Protein AF-W8BY89-F1 (afdb_monomer_lite)

InterPro domains:
  IPR031962 Domain of unknown function DUF4781 [PF16013] (57-119)

Foldseek 3Di:
DDQAFQQRVQLVVLVVVVVCVVVVHPFLKWKKWFDAPDDPCRRRDSDIAIKIKGKDWDQDPVGTAIWIATLQRDIGRAQVSCVPPPPDDFGKMKTADRSDFDADPVSGTHIDIDGDDDDPDPPQQAFQQRSQVSVVVVLVVVDDPPPCLKDWDWAAPDPDPVCNRVDSDTHIDIGGHDDDPPPPPPDD

Structure (mmCIF, N/CA/C/O backbone):
data_AF-W8BY89-F1
#
_entry.id   AF-W8BY89-F1
#
loop_
_atom_site.group_PDB
_atom_site.id
_atom_site.type_symbol
_atom_site.label_atom_id
_atom_site.label_alt_id
_atom_site.label_comp_id
_atom_site.label_asym_id
_atom_site.label_entity_id
_atom_site.label_seq_id
_atom_site.pdbx_PDB_ins_code
_atom_site.Cartn_x
_atom_site.Cartn_y
_atom_site.Cartn_z
_atom_site.occupancy
_atom_site.B_iso_or_equiv
_atom_site.auth_seq_id
_atom_site.auth_comp_id
_atom_site.auth_asym_id
_atom_site.auth_atom_id
_atom_site.pdbx_PDB_model_num
ATOM 1 N N . MET A 1 1 ? -20.992 -7.102 -1.261 1.00 34.34 1 MET A N 1
ATOM 2 C CA . MET A 1 1 ? -19.879 -7.303 -2.216 1.00 34.34 1 MET A CA 1
ATOM 3 C C . MET A 1 1 ? -18.925 -8.313 -1.601 1.00 34.34 1 MET A C 1
ATOM 5 O O . MET A 1 1 ? -18.651 -8.186 -0.416 1.00 34.34 1 MET A O 1
ATOM 9 N N . ALA A 1 2 ? -18.507 -9.353 -2.328 1.00 41.59 2 ALA A N 1
ATOM 10 C CA . ALA A 1 2 ? -17.573 -10.341 -1.785 1.00 41.59 2 ALA A CA 1
ATOM 11 C C . ALA A 1 2 ? -16.246 -9.645 -1.437 1.00 41.59 2 ALA A C 1
ATOM 13 O O . ALA A 1 2 ? -15.654 -9.011 -2.308 1.00 41.59 2 ALA A O 1
ATOM 14 N N . SER A 1 3 ? -15.816 -9.723 -0.173 1.00 63.25 3 SER A N 1
ATOM 15 C CA . SER A 1 3 ? -14.506 -9.201 0.232 1.00 63.25 3 SER A CA 1
ATOM 16 C C . SER A 1 3 ? -13.419 -9.986 -0.510 1.00 63.25 3 SER A C 1
ATOM 18 O O . SER A 1 3 ? -13.452 -11.226 -0.511 1.00 63.25 3 SER A O 1
ATOM 20 N N . LYS A 1 4 ? -12.536 -9.264 -1.208 1.00 77.56 4 LYS A N 1
ATOM 21 C CA . LYS A 1 4 ? -11.402 -9.824 -1.955 1.00 77.56 4 LYS A CA 1
ATOM 22 C C . LYS A 1 4 ? -10.356 -10.336 -0.971 1.00 77.56 4 LYS A C 1
ATOM 24 O O . LYS A 1 4 ? -10.297 -9.874 0.165 1.00 77.56 4 LYS A O 1
ATOM 29 N N . THR A 1 5 ? -9.579 -11.328 -1.383 1.00 86.00 5 THR A N 1
ATOM 30 C CA . THR A 1 5 ? -8.432 -11.764 -0.584 1.00 86.00 5 THR A CA 1
ATOM 31 C C . THR A 1 5 ? -7.278 -10.767 -0.721 1.00 86.00 5 THR A C 1
ATOM 33 O O . THR A 1 5 ? -7.256 -9.961 -1.657 1.00 86.00 5 THR A O 1
ATOM 36 N N . ALA A 1 6 ? -6.308 -10.821 0.193 1.00 80.25 6 ALA A N 1
ATOM 37 C CA . ALA A 1 6 ? -5.107 -9.994 0.117 1.00 80.25 6 ALA A CA 1
ATOM 38 C C . ALA A 1 6 ? -4.355 -10.203 -1.213 1.00 80.25 6 ALA A C 1
ATOM 40 O O . ALA A 1 6 ? -3.940 -9.231 -1.847 1.00 80.25 6 ALA A O 1
ATOM 41 N N . ALA A 1 7 ? -4.242 -11.454 -1.677 1.00 85.88 7 ALA A N 1
ATOM 42 C CA . ALA A 1 7 ? -3.625 -11.778 -2.962 1.00 85.88 7 ALA A CA 1
ATOM 43 C C . ALA A 1 7 ? -4.415 -11.222 -4.157 1.00 85.88 7 ALA A C 1
ATOM 45 O O . ALA A 1 7 ? -3.824 -10.590 -5.035 1.00 85.88 7 ALA A O 1
ATOM 46 N N . ASP A 1 8 ? -5.742 -11.392 -4.171 1.00 83.88 8 ASP A N 1
ATOM 47 C CA . ASP A 1 8 ? -6.591 -10.875 -5.254 1.00 83.88 8 ASP A CA 1
ATOM 48 C C . ASP A 1 8 ? -6.488 -9.351 -5.368 1.00 83.88 8 ASP A C 1
ATOM 50 O O . ASP A 1 8 ? -6.406 -8.803 -6.471 1.00 83.88 8 ASP A O 1
ATOM 54 N N . LEU A 1 9 ? -6.479 -8.655 -4.226 1.00 80.00 9 LEU A N 1
ATOM 55 C CA . LEU A 1 9 ? -6.386 -7.201 -4.192 1.00 80.00 9 LEU A CA 1
ATOM 56 C C . LEU A 1 9 ? -5.015 -6.713 -4.678 1.00 80.00 9 LEU A C 1
ATOM 58 O O . LEU A 1 9 ? -4.948 -5.769 -5.468 1.00 80.00 9 LEU A O 1
ATOM 62 N N . GLN A 1 10 ? -3.932 -7.375 -4.262 1.00 84.94 10 GLN A N 1
ATOM 63 C CA . GLN A 1 10 ? -2.588 -7.072 -4.754 1.00 84.94 10 GLN A CA 1
ATOM 64 C C . GLN A 1 10 ? -2.464 -7.299 -6.267 1.00 84.94 10 GLN A C 1
ATOM 66 O O . GLN A 1 10 ? -1.895 -6.462 -6.968 1.00 84.94 10 GLN A O 1
ATOM 71 N N . GLN A 1 11 ? -3.031 -8.390 -6.791 1.00 85.88 11 GLN A N 1
ATOM 72 C CA . GLN A 1 11 ? -3.025 -8.682 -8.226 1.00 85.88 11 GLN A CA 1
ATOM 73 C C . GLN A 1 11 ? -3.814 -7.639 -9.023 1.00 85.88 11 GLN A C 1
ATOM 75 O O . GLN A 1 11 ? -3.352 -7.161 -10.060 1.00 85.88 11 GLN A O 1
ATOM 80 N N . GLU A 1 12 ? -5.001 -7.256 -8.554 1.00 80.94 12 GLU A N 1
ATOM 81 C CA . GLU A 1 12 ? -5.800 -6.217 -9.202 1.00 80.94 12 GLU A CA 1
ATOM 82 C C . GLU A 1 12 ? -5.052 -4.882 -9.249 1.00 80.94 12 GLU A C 1
ATOM 84 O O . GLU A 1 12 ? -5.040 -4.212 -10.286 1.00 80.94 12 GLU A O 1
ATOM 89 N N . PHE A 1 13 ? -4.423 -4.494 -8.138 1.00 78.31 13 PHE A N 1
ATOM 90 C CA . PHE A 1 13 ? -3.658 -3.255 -8.063 1.00 78.31 13 PHE A CA 1
ATOM 91 C C . PHE A 1 13 ? -2.430 -3.300 -8.984 1.00 78.31 13 PHE A C 1
ATOM 93 O O . PHE A 1 13 ? -2.176 -2.338 -9.711 1.00 78.31 13 PHE A O 1
ATOM 100 N N . ALA A 1 14 ? -1.732 -4.440 -9.047 1.00 76.88 14 ALA A N 1
ATOM 101 C CA . ALA A 1 14 ? -0.636 -4.673 -9.986 1.00 76.88 14 ALA A CA 1
ATOM 102 C C . ALA A 1 14 ? -1.085 -4.483 -11.444 1.00 76.88 14 ALA A C 1
ATOM 104 O O . ALA A 1 14 ? -0.435 -3.769 -12.207 1.00 76.88 14 ALA A O 1
ATOM 105 N N . ASN A 1 15 ? -2.229 -5.062 -11.817 1.00 74.88 15 ASN A N 1
ATOM 106 C CA . ASN A 1 15 ? -2.779 -4.962 -13.169 1.00 74.88 15 ASN A CA 1
ATOM 107 C C . ASN A 1 15 ? -3.164 -3.515 -13.527 1.00 74.88 15 ASN A C 1
ATOM 109 O O . ASN A 1 15 ? -2.889 -3.059 -14.638 1.00 74.88 15 ASN A O 1
ATOM 113 N N . LYS A 1 16 ? -3.751 -2.764 -12.584 1.00 68.88 16 LYS A N 1
ATOM 114 C CA . LYS A 1 16 ? -4.047 -1.330 -12.768 1.00 68.88 16 LYS A CA 1
ATOM 115 C C . LYS A 1 16 ? -2.771 -0.510 -12.953 1.00 68.88 16 LYS A C 1
ATOM 117 O O . LYS A 1 16 ? -2.700 0.316 -13.859 1.00 68.88 16 LYS A O 1
ATOM 122 N N . ASN A 1 17 ? -1.745 -0.773 -12.149 1.00 65.56 17 ASN A N 1
ATOM 123 C CA . ASN A 1 17 ? -0.456 -0.096 -12.264 1.00 65.56 17 ASN A CA 1
ATOM 124 C C . ASN A 1 17 ? 0.280 -0.431 -13.571 1.00 65.56 17 ASN A C 1
ATOM 126 O O . ASN A 1 17 ? 0.884 0.460 -14.168 1.00 65.56 17 ASN A O 1
ATOM 130 N N . ALA A 1 18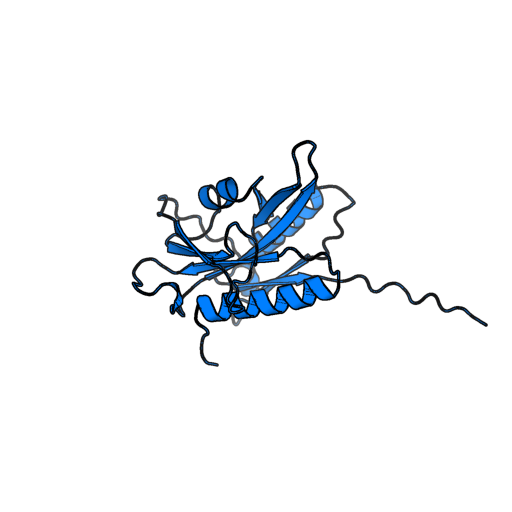 ? 0.198 -1.672 -14.057 1.00 64.06 18 ALA A N 1
ATOM 131 C CA . ALA A 1 18 ? 0.767 -2.063 -15.348 1.00 64.06 18 ALA A CA 1
ATOM 132 C C . ALA A 1 18 ? 0.140 -1.274 -16.514 1.00 64.06 18 ALA A C 1
ATOM 134 O O . ALA A 1 18 ? 0.850 -0.835 -17.419 1.00 64.06 18 ALA A O 1
ATOM 135 N N . LEU A 1 19 ? -1.171 -1.013 -16.459 1.00 58.16 19 LEU A N 1
ATOM 136 C CA . LEU A 1 19 ? -1.851 -0.135 -17.417 1.00 58.16 19 LEU A CA 1
ATOM 137 C C . LEU A 1 19 ? -1.358 1.319 -17.317 1.00 58.16 19 LEU A C 1
ATOM 139 O O . LEU A 1 19 ? -1.133 1.955 -18.343 1.00 58.16 19 LEU A O 1
ATOM 143 N N . CYS A 1 20 ? -1.122 1.841 -16.109 1.00 52.94 20 CYS A N 1
ATOM 144 C CA . CYS A 1 20 ? -0.565 3.188 -15.918 1.00 52.94 20 CYS A CA 1
ATOM 145 C C . CYS A 1 20 ? 0.863 3.328 -16.475 1.00 52.94 20 CYS A C 1
ATOM 147 O O . CYS A 1 20 ? 1.191 4.364 -17.058 1.00 52.94 20 CYS A O 1
ATOM 149 N N . ALA A 1 21 ? 1.692 2.284 -16.347 1.00 51.91 21 ALA A N 1
ATOM 150 C CA . ALA A 1 21 ? 3.042 2.250 -16.909 1.00 51.91 21 ALA A CA 1
ATOM 151 C C . ALA A 1 21 ? 3.033 2.307 -18.449 1.00 51.91 21 ALA A C 1
ATOM 153 O O . ALA A 1 21 ? 3.838 3.026 -19.041 1.00 51.91 21 ALA A O 1
ATOM 154 N N . LEU A 1 22 ? 2.079 1.626 -19.100 1.00 53.38 22 LEU A N 1
ATOM 155 C CA . LEU A 1 22 ? 1.874 1.705 -20.556 1.00 53.38 22 LEU A CA 1
ATOM 156 C C . LEU A 1 22 ? 1.460 3.109 -21.023 1.00 53.38 22 LEU A C 1
ATOM 158 O O . LEU A 1 22 ? 1.767 3.504 -22.145 1.00 53.38 22 LEU A O 1
ATOM 162 N N . LEU A 1 23 ? 0.794 3.876 -20.158 1.00 47.31 23 LEU A N 1
ATOM 163 C CA . LEU A 1 23 ? 0.327 5.235 -20.438 1.00 47.31 23 LEU A CA 1
ATOM 164 C C . LEU A 1 23 ? 1.350 6.327 -20.071 1.00 47.31 23 LEU A C 1
ATOM 166 O O . LEU A 1 23 ? 1.000 7.505 -20.095 1.00 47.31 23 LEU A O 1
ATOM 170 N N . GLN A 1 24 ? 2.594 5.956 -19.728 1.00 51.19 24 GLN A N 1
ATOM 171 C CA . GLN A 1 24 ? 3.671 6.872 -19.309 1.00 51.19 24 GLN A CA 1
ATOM 172 C C . GLN A 1 24 ? 3.266 7.837 -18.182 1.00 51.19 24 GLN A C 1
ATOM 174 O O . GLN A 1 24 ? 3.789 8.948 -18.076 1.00 51.19 24 GLN A O 1
ATOM 179 N N . GLN A 1 25 ? 2.325 7.437 -17.324 1.00 47.41 25 GLN A N 1
ATOM 180 C CA . GLN A 1 25 ? 1.941 8.272 -16.194 1.00 47.41 25 GLN A CA 1
ATOM 181 C C . GLN A 1 25 ? 2.975 8.123 -15.071 1.00 47.41 25 GLN A C 1
ATOM 183 O O . GLN A 1 25 ? 3.352 6.995 -14.742 1.00 47.41 25 GLN A O 1
ATOM 188 N N . PRO A 1 26 ? 3.443 9.227 -14.455 1.00 47.59 26 PRO A N 1
ATOM 189 C CA . PRO A 1 26 ? 4.398 9.178 -13.357 1.00 47.59 26 PRO A CA 1
ATOM 190 C C . PRO A 1 26 ? 3.671 8.765 -12.077 1.00 47.59 26 PRO A C 1
ATOM 192 O O . PRO A 1 26 ? 3.406 9.582 -11.202 1.00 47.59 26 PRO A O 1
ATOM 195 N N . LEU A 1 27 ? 3.305 7.493 -11.974 1.00 51.84 27 LEU A N 1
ATOM 196 C CA . LEU A 1 27 ? 2.793 6.920 -10.741 1.00 51.84 27 LEU A CA 1
ATOM 197 C C . LEU A 1 27 ? 3.765 5.858 -10.271 1.00 51.84 27 LEU A C 1
ATOM 199 O O . LEU A 1 27 ? 4.229 5.009 -11.029 1.00 51.84 27 LEU A O 1
ATOM 203 N N . SER A 1 28 ? 4.107 5.915 -8.996 1.00 68.88 28 SER A N 1
ATOM 204 C CA . SER A 1 28 ? 4.851 4.843 -8.364 1.00 68.88 28 SER A CA 1
ATOM 205 C C . SER A 1 28 ? 4.246 4.574 -6.996 1.00 68.88 28 SER A C 1
ATOM 207 O O . SER A 1 28 ? 4.949 4.548 -6.005 1.00 68.88 28 SER A O 1
ATOM 209 N N . THR A 1 29 ? 2.928 4.411 -6.927 1.00 74.06 29 THR A N 1
ATOM 210 C CA . THR A 1 29 ? 2.234 4.020 -5.694 1.00 74.06 29 THR A CA 1
ATOM 211 C C . THR A 1 29 ? 2.210 2.501 -5.579 1.00 74.06 29 THR A C 1
ATOM 213 O O . THR A 1 29 ? 1.939 1.809 -6.563 1.00 74.06 29 THR A O 1
ATOM 216 N N . ILE A 1 30 ? 2.456 1.988 -4.379 1.00 82.94 30 ILE A N 1
ATOM 217 C CA . ILE A 1 30 ? 2.249 0.590 -4.021 1.00 82.94 30 ILE A CA 1
ATOM 218 C C . ILE A 1 30 ? 1.182 0.450 -2.944 1.00 82.94 30 ILE A C 1
ATOM 220 O O . ILE A 1 30 ? 0.946 1.375 -2.166 1.00 82.94 30 ILE A O 1
ATOM 224 N N . LEU A 1 31 ? 0.542 -0.715 -2.915 1.00 84.00 31 LEU A N 1
ATOM 225 C CA . LEU A 1 31 ? -0.384 -1.087 -1.859 1.00 84.00 31 LEU A CA 1
ATOM 226 C C . LEU A 1 31 ? 0.328 -2.026 -0.886 1.00 84.00 31 LEU A C 1
ATOM 228 O O . LEU A 1 31 ? 0.899 -3.037 -1.299 1.00 84.00 31 LEU A O 1
ATOM 232 N N . VAL A 1 32 ? 0.282 -1.703 0.400 1.00 87.50 32 VAL A N 1
ATOM 233 C CA . VAL A 1 32 ? 0.787 -2.543 1.486 1.00 87.50 32 VAL A CA 1
ATOM 234 C C . VAL A 1 32 ? -0.400 -2.973 2.339 1.00 87.50 32 VAL A C 1
ATOM 236 O O . VAL A 1 32 ? -1.198 -2.138 2.755 1.00 87.50 32 VAL A O 1
ATOM 239 N N . LEU A 1 33 ? -0.555 -4.277 2.563 1.00 86.31 33 LEU A N 1
ATOM 240 C CA . LEU A 1 33 ? -1.662 -4.832 3.342 1.00 86.31 33 LEU A CA 1
ATOM 241 C C . LEU A 1 33 ? -1.134 -5.396 4.653 1.00 86.31 33 LEU A C 1
ATOM 243 O O . LEU A 1 33 ? -0.144 -6.118 4.628 1.00 86.31 33 LEU A O 1
ATOM 247 N N . VAL A 1 34 ? -1.796 -5.134 5.777 1.00 85.50 34 VAL A N 1
ATOM 248 C CA . VAL A 1 34 ? -1.427 -5.743 7.066 1.00 85.50 34 VAL A CA 1
ATOM 249 C C . VAL A 1 34 ? -2.529 -6.713 7.469 1.00 85.50 34 VAL A C 1
ATOM 251 O O . VAL A 1 34 ? -3.668 -6.320 7.717 1.00 85.50 34 VAL A O 1
ATOM 254 N N . VAL A 1 35 ? -2.200 -8.002 7.519 1.00 83.62 35 VAL A N 1
ATOM 255 C CA . VAL A 1 35 ? -3.091 -9.069 7.984 1.00 83.62 35 VAL A CA 1
ATOM 256 C C . VAL A 1 35 ? -2.804 -9.325 9.460 1.00 83.62 35 VAL A C 1
ATOM 258 O O . VAL A 1 35 ? -1.671 -9.631 9.833 1.00 83.62 35 VAL A O 1
ATOM 261 N N . ARG A 1 36 ? -3.821 -9.236 10.322 1.00 77.12 36 ARG A N 1
ATOM 262 C CA . ARG A 1 36 ? -3.643 -9.451 11.766 1.00 77.12 36 ARG A CA 1
ATOM 263 C C . ARG A 1 36 ? -3.109 -10.864 12.050 1.00 77.12 36 ARG A C 1
ATOM 265 O O . ARG A 1 36 ? -3.579 -11.842 11.461 1.00 77.12 36 ARG A O 1
ATOM 272 N N . SER A 1 37 ? -2.129 -10.957 12.953 1.00 62.59 37 SER A N 1
ATOM 273 C CA . SER A 1 37 ? -1.480 -12.222 13.332 1.00 62.59 37 SER A CA 1
ATOM 274 C C . SER A 1 37 ? -2.495 -13.228 13.901 1.00 62.59 37 SER A C 1
ATOM 276 O O . SER A 1 37 ? -3.378 -12.849 14.672 1.00 62.59 37 SER A O 1
ATOM 278 N N . GLY A 1 38 ? -2.386 -14.498 13.488 1.00 62.06 38 GLY A N 1
ATOM 279 C CA . GLY A 1 38 ? -3.303 -15.590 13.856 1.00 62.06 38 GLY A CA 1
ATOM 280 C C . GLY A 1 38 ? -3.960 -16.322 12.675 1.00 62.06 38 GLY A C 1
ATOM 281 O O . GLY A 1 38 ? -4.573 -17.366 12.879 1.00 62.06 38 GLY A O 1
ATOM 282 N N . ASN A 1 39 ? -3.808 -15.820 11.445 1.00 58.53 39 ASN A N 1
ATOM 283 C CA . ASN A 1 39 ? -4.262 -16.496 10.226 1.00 58.53 39 ASN A CA 1
ATOM 284 C C . ASN A 1 39 ? -3.127 -17.335 9.619 1.00 58.53 39 ASN A C 1
ATOM 286 O O . ASN A 1 39 ? -2.077 -16.793 9.285 1.00 58.53 39 ASN A O 1
ATOM 290 N N . SER A 1 40 ? -3.338 -18.643 9.441 1.00 67.44 40 SER A N 1
ATOM 291 C CA . SER A 1 40 ? -2.382 -19.530 8.756 1.00 67.44 40 SER A CA 1
ATOM 292 C C . SER A 1 40 ? -2.325 -19.298 7.242 1.00 67.44 40 SER A C 1
ATOM 294 O O . SER A 1 40 ? -1.345 -19.672 6.605 1.00 67.44 40 SER A O 1
ATOM 296 N N . ASP A 1 41 ? -3.357 -18.668 6.676 1.00 84.12 41 ASP A N 1
ATOM 297 C CA . ASP A 1 41 ? -3.475 -18.373 5.250 1.00 84.12 41 ASP A CA 1
ATOM 298 C C . ASP A 1 41 ? -3.599 -16.861 5.012 1.00 84.12 41 ASP A C 1
ATOM 300 O O . ASP A 1 41 ? -4.678 -16.297 4.818 1.00 84.12 41 ASP A O 1
ATOM 304 N N . VAL A 1 42 ? -2.451 -16.192 5.105 1.00 85.25 42 VAL A N 1
ATOM 305 C CA . VAL A 1 42 ? -2.318 -14.732 5.010 1.00 85.25 42 VAL A CA 1
ATOM 306 C C . VAL A 1 42 ? -2.796 -14.214 3.651 1.00 85.25 42 VAL A C 1
ATOM 308 O O . VAL A 1 42 ? -3.503 -13.210 3.585 1.00 85.25 42 VAL A O 1
ATOM 311 N N . LEU A 1 43 ? -2.453 -14.911 2.566 1.00 87.25 43 LEU A N 1
ATOM 312 C CA . LEU A 1 43 ? -2.767 -14.486 1.201 1.00 87.25 43 LEU A CA 1
ATOM 313 C C . LEU A 1 43 ? -4.259 -14.604 0.875 1.00 87.25 43 LEU A C 1
ATOM 315 O O . LEU A 1 43 ? -4.793 -13.724 0.199 1.00 87.25 43 LEU A O 1
ATOM 319 N N . ASN A 1 44 ? -4.940 -15.631 1.396 1.00 87.62 44 ASN A N 1
ATOM 320 C CA . ASN A 1 44 ? -6.391 -15.779 1.246 1.00 87.62 44 ASN A CA 1
ATOM 321 C C . ASN A 1 44 ? -7.198 -15.018 2.314 1.00 87.62 44 ASN A C 1
ATOM 323 O O . ASN A 1 44 ? -8.434 -15.054 2.300 1.00 87.62 44 ASN A O 1
ATOM 327 N N . SER A 1 45 ? -6.531 -14.304 3.228 1.00 82.31 45 SER A N 1
ATOM 328 C CA . SER A 1 45 ? -7.213 -13.502 4.241 1.00 82.31 45 SER A CA 1
ATOM 329 C C . SER A 1 45 ? -8.041 -12.393 3.599 1.00 82.31 45 SER A C 1
ATOM 331 O O . SER A 1 45 ? -7.608 -11.711 2.671 1.00 82.31 45 SER A O 1
ATOM 333 N N . LYS A 1 46 ? -9.239 -12.191 4.148 1.00 78.94 46 LYS A N 1
ATOM 334 C CA . LYS A 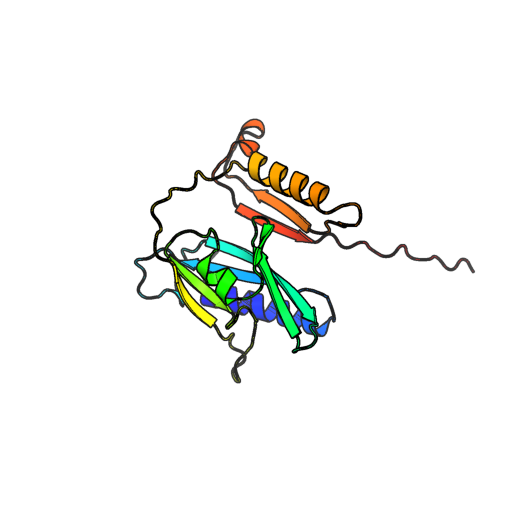1 46 ? -10.157 -11.087 3.822 1.00 78.94 46 LYS A CA 1
ATOM 335 C C . LYS A 1 46 ? -10.196 -10.022 4.918 1.00 78.94 46 LYS A C 1
ATOM 337 O O . LYS A 1 46 ? -11.001 -9.096 4.845 1.00 78.94 46 LYS A O 1
ATOM 342 N N . ASN A 1 47 ? -9.393 -10.210 5.964 1.00 76.69 47 ASN A N 1
ATOM 343 C CA . ASN A 1 47 ? -9.284 -9.321 7.109 1.00 76.69 47 ASN A CA 1
ATOM 344 C C . ASN A 1 47 ? -7.875 -8.722 7.109 1.00 76.69 47 ASN A C 1
ATOM 346 O O . ASN A 1 47 ? -6.909 -9.372 7.517 1.00 76.69 47 ASN A O 1
ATOM 350 N N . TYR A 1 48 ? -7.773 -7.516 6.564 1.00 76.75 48 TYR A N 1
ATOM 351 C CA . TYR A 1 48 ? -6.533 -6.76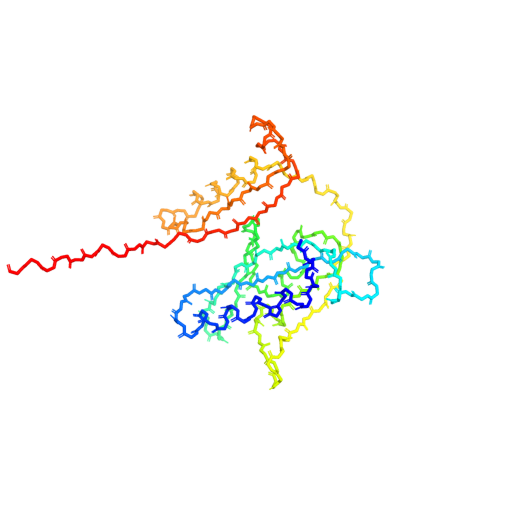3 6.445 1.00 76.75 48 TYR A CA 1
ATOM 352 C C . TYR A 1 48 ? -6.818 -5.262 6.461 1.00 76.75 48 TYR A C 1
ATOM 354 O O . TYR A 1 48 ? -7.890 -4.825 6.032 1.00 76.75 48 TYR A O 1
ATOM 362 N N . THR A 1 49 ? -5.850 -4.474 6.918 1.00 76.81 49 THR A N 1
ATOM 363 C CA . THR A 1 49 ? -5.812 -3.026 6.674 1.00 76.81 49 THR A CA 1
ATOM 364 C C . THR A 1 49 ? -5.063 -2.748 5.373 1.00 76.81 49 THR A C 1
ATOM 366 O O . THR A 1 49 ? -4.253 -3.561 4.920 1.00 76.81 49 THR A O 1
ATOM 369 N N . CYS A 1 50 ? -5.375 -1.623 4.733 1.00 77.44 50 CYS A N 1
ATOM 370 C CA . CYS A 1 50 ? -4.763 -1.204 3.475 1.00 77.44 50 CYS A CA 1
ATOM 371 C C . CYS A 1 50 ? -4.002 0.096 3.695 1.00 77.44 50 CYS A C 1
ATOM 373 O O . CYS A 1 50 ? -4.594 1.055 4.176 1.00 77.44 50 CYS A O 1
ATOM 375 N N . HIS A 1 51 ? -2.748 0.135 3.261 1.00 80.50 51 HIS A N 1
ATOM 376 C CA . HIS A 1 51 ? -1.882 1.298 3.371 1.00 80.50 51 HIS A CA 1
ATOM 377 C C . HIS A 1 51 ? -1.325 1.643 1.993 1.00 80.50 51 HIS A C 1
ATOM 379 O O . HIS A 1 51 ? -0.722 0.803 1.316 1.00 80.50 51 HIS A O 1
ATOM 385 N N . HIS A 1 52 ? -1.542 2.878 1.552 1.00 79.25 52 HIS A N 1
ATOM 386 C CA . HIS A 1 52 ? -0.984 3.353 0.289 1.00 79.25 52 HIS A CA 1
ATOM 387 C C . HIS A 1 52 ? 0.396 3.944 0.536 1.00 79.25 52 HIS A C 1
ATOM 389 O O . HIS A 1 52 ? 0.562 4.818 1.380 1.00 79.25 52 HIS A O 1
ATOM 395 N N . VAL A 1 53 ? 1.382 3.488 -0.231 1.00 81.12 53 VAL A N 1
ATOM 396 C CA . VAL A 1 53 ? 2.760 3.960 -0.115 1.00 81.12 53 VAL A CA 1
ATOM 397 C C . VAL A 1 53 ? 3.175 4.548 -1.445 1.00 81.12 53 VAL A C 1
ATOM 399 O O . VAL A 1 53 ? 3.145 3.888 -2.483 1.00 81.12 53 VAL A O 1
ATOM 402 N N . ILE A 1 54 ? 3.562 5.812 -1.432 1.00 81.38 54 ILE A N 1
ATOM 403 C CA . ILE A 1 54 ? 4.108 6.476 -2.605 1.00 81.38 54 ILE A CA 1
ATOM 404 C C . ILE A 1 54 ? 5.573 6.100 -2.690 1.00 81.38 54 ILE A C 1
ATOM 406 O O . ILE A 1 54 ? 6.304 6.140 -1.711 1.00 81.38 54 ILE A O 1
ATOM 410 N N . THR A 1 55 ? 6.028 5.751 -3.875 1.00 76.44 55 THR A N 1
ATOM 411 C CA . THR A 1 55 ? 7.432 5.481 -4.132 1.00 76.44 55 THR A CA 1
ATOM 412 C C . THR A 1 55 ? 7.969 6.525 -5.097 1.00 76.44 55 THR A C 1
ATOM 414 O O . THR A 1 55 ? 7.243 7.072 -5.926 1.00 76.44 55 THR A O 1
ATOM 417 N N . LYS A 1 56 ? 9.248 6.857 -4.979 1.00 74.94 56 LYS A N 1
ATOM 418 C CA . LYS A 1 56 ? 9.897 7.825 -5.862 1.00 74.94 56 LYS A CA 1
ATOM 419 C C . LYS A 1 56 ? 11.264 7.308 -6.245 1.00 74.94 56 LYS A C 1
ATOM 421 O O . LYS A 1 56 ? 12.107 7.086 -5.379 1.00 74.94 56 LYS A O 1
ATOM 426 N N . VAL A 1 57 ? 11.484 7.137 -7.546 1.00 73.88 57 VAL A N 1
ATOM 427 C CA . VAL A 1 57 ? 12.812 6.808 -8.068 1.00 73.88 57 VAL A CA 1
ATOM 428 C C . VAL A 1 57 ? 13.713 8.026 -7.883 1.00 73.88 57 VAL A C 1
ATOM 430 O O . VAL A 1 57 ? 13.404 9.115 -8.368 1.00 73.88 57 VAL A O 1
ATOM 433 N N . LYS A 1 58 ? 14.818 7.839 -7.169 1.00 69.19 58 LYS A N 1
ATOM 434 C CA . LYS A 1 58 ? 15.923 8.786 -7.056 1.00 69.19 58 LYS A CA 1
ATOM 435 C C . LYS A 1 58 ? 17.060 8.267 -7.928 1.00 69.19 58 LYS A C 1
ATOM 437 O O . LYS A 1 58 ? 17.501 7.137 -7.760 1.00 69.19 58 LYS A O 1
ATOM 442 N N . GLN A 1 59 ? 17.513 9.074 -8.880 1.00 67.69 59 GLN A N 1
ATOM 443 C CA . GLN A 1 59 ? 18.737 8.766 -9.614 1.00 67.69 59 GLN A CA 1
ATOM 444 C C . GLN A 1 59 ? 19.927 9.279 -8.810 1.00 67.69 59 GLN A C 1
ATOM 446 O O . GLN A 1 59 ? 20.031 10.483 -8.584 1.00 67.69 59 GLN A O 1
ATOM 451 N N . ASN A 1 60 ? 20.798 8.369 -8.386 1.00 65.12 60 ASN A N 1
ATOM 452 C CA . ASN A 1 60 ? 22.041 8.685 -7.695 1.00 65.12 60 ASN A CA 1
ATOM 453 C C . ASN A 1 60 ? 23.237 8.284 -8.570 1.00 65.12 60 ASN A C 1
ATOM 455 O O . ASN A 1 60 ? 23.095 7.534 -9.537 1.00 65.12 60 ASN A O 1
ATOM 459 N N . SER A 1 61 ? 24.426 8.754 -8.192 1.00 64.75 61 SER A N 1
ATOM 460 C CA . SER A 1 61 ? 25.707 8.426 -8.834 1.00 64.75 61 SER A CA 1
ATOM 461 C C . SER A 1 61 ? 25.954 6.915 -8.947 1.00 64.75 61 SER A C 1
ATOM 463 O O . SER A 1 61 ? 26.531 6.463 -9.930 1.00 64.75 61 SER A O 1
ATOM 465 N N . ASP A 1 62 ? 25.472 6.149 -7.962 1.00 64.00 62 ASP A N 1
ATOM 466 C CA . ASP A 1 62 ? 25.676 4.699 -7.827 1.00 64.00 62 ASP A CA 1
ATOM 467 C C . ASP A 1 62 ? 24.516 3.859 -8.401 1.00 64.00 62 ASP A C 1
ATOM 469 O O . ASP A 1 62 ? 24.493 2.637 -8.263 1.00 64.00 62 ASP A O 1
ATOM 473 N N . GLY A 1 63 ? 23.531 4.504 -9.039 1.00 65.94 63 GLY A N 1
ATOM 474 C CA . GLY A 1 63 ? 22.354 3.859 -9.622 1.00 65.94 63 GLY A CA 1
ATOM 475 C C . GLY A 1 63 ? 21.025 4.472 -9.175 1.00 65.94 63 GLY A C 1
ATOM 476 O O . GLY A 1 63 ? 20.965 5.452 -8.432 1.00 65.94 63 GLY A O 1
ATOM 477 N N . ALA A 1 64 ? 19.922 3.898 -9.657 1.00 67.88 64 ALA A N 1
ATOM 478 C CA . ALA A 1 64 ? 18.581 4.328 -9.279 1.00 67.88 64 ALA A CA 1
ATOM 479 C C . ALA A 1 64 ? 18.163 3.678 -7.950 1.00 67.88 64 ALA A C 1
ATOM 481 O O . ALA A 1 64 ? 18.002 2.460 -7.881 1.00 67.88 64 ALA A O 1
ATOM 482 N N . THR A 1 65 ? 17.948 4.483 -6.910 1.00 73.19 65 THR A N 1
ATOM 483 C CA . THR A 1 65 ? 17.319 4.042 -5.658 1.00 73.19 65 THR A CA 1
ATOM 484 C C . THR A 1 65 ? 15.848 4.446 -5.628 1.00 73.19 65 THR A C 1
ATOM 486 O O . THR A 1 65 ? 15.369 5.203 -6.477 1.00 73.19 65 THR A O 1
ATOM 489 N N . ARG A 1 66 ? 15.085 3.916 -4.672 1.00 82.25 66 ARG A N 1
ATOM 490 C CA . ARG A 1 66 ? 13.661 4.223 -4.522 1.00 82.25 66 ARG A CA 1
ATOM 491 C C . ARG A 1 66 ? 13.380 4.588 -3.074 1.00 82.25 66 ARG A C 1
ATOM 493 O O . ARG A 1 66 ? 13.626 3.781 -2.192 1.00 82.25 66 ARG A O 1
ATOM 500 N N . ALA A 1 67 ? 12.869 5.795 -2.864 1.00 83.06 67 ALA A N 1
ATOM 501 C CA . ALA A 1 67 ? 12.360 6.224 -1.569 1.00 83.06 67 ALA A CA 1
ATOM 502 C C . ALA A 1 67 ? 10.876 5.869 -1.452 1.00 83.06 67 ALA A C 1
ATOM 504 O O . ALA A 1 67 ? 10.175 5.829 -2.469 1.00 83.06 67 ALA A O 1
ATOM 505 N N . PHE A 1 68 ? 10.412 5.656 -0.227 1.00 84.62 68 PHE A N 1
ATOM 506 C CA . PHE A 1 68 ? 9.037 5.281 0.091 1.00 84.62 68 PHE A CA 1
ATOM 507 C C . PHE A 1 68 ? 8.442 6.323 1.031 1.00 84.62 68 PHE A C 1
ATOM 509 O O . PHE A 1 68 ? 9.121 6.793 1.935 1.00 84.62 68 PHE A O 1
ATOM 516 N N . THR A 1 69 ? 7.194 6.704 0.813 1.00 78.19 69 THR A N 1
ATOM 517 C CA . THR A 1 69 ? 6.449 7.631 1.661 1.00 78.19 69 THR A CA 1
ATOM 518 C C . THR A 1 69 ? 5.151 6.951 2.042 1.00 78.19 69 THR A C 1
ATOM 520 O O . THR A 1 69 ? 4.365 6.610 1.155 1.00 78.19 69 THR A O 1
ATOM 523 N N . ASP A 1 70 ? 4.963 6.690 3.332 1.00 79.19 70 ASP A N 1
ATOM 524 C CA . ASP A 1 70 ? 3.730 6.075 3.819 1.00 79.19 70 ASP A CA 1
ATOM 525 C C . ASP A 1 70 ? 2.554 7.065 3.809 1.00 79.19 70 ASP A C 1
ATOM 527 O O . ASP A 1 70 ? 2.688 8.248 3.484 1.00 79.19 70 ASP A O 1
ATOM 531 N N . GLU A 1 71 ? 1.371 6.570 4.157 1.00 69.25 71 GLU A N 1
ATOM 532 C CA . GLU A 1 71 ? 0.151 7.378 4.221 1.00 69.25 71 GLU A CA 1
ATOM 533 C C . GLU A 1 71 ? 0.163 8.443 5.326 1.00 69.25 71 GLU A C 1
ATOM 535 O O . GLU A 1 71 ? -0.666 9.348 5.304 1.00 69.25 71 GLU A O 1
ATOM 540 N N . PHE A 1 72 ? 1.109 8.362 6.264 1.00 67.44 72 PHE A N 1
ATOM 541 C CA . PHE A 1 72 ? 1.310 9.333 7.336 1.00 67.44 72 PHE A CA 1
ATOM 542 C C . PHE A 1 72 ? 2.379 10.382 6.988 1.00 67.44 72 PHE A C 1
ATOM 544 O O . PHE A 1 72 ? 2.741 11.170 7.860 1.00 67.44 72 PHE A O 1
ATOM 551 N N . GLY A 1 73 ? 2.917 10.366 5.762 1.00 61.84 73 GLY A N 1
ATOM 552 C CA . GLY A 1 73 ? 3.958 11.292 5.308 1.00 61.84 73 GLY A CA 1
ATOM 553 C C . GLY A 1 73 ? 5.384 10.906 5.720 1.00 61.84 73 GLY A C 1
ATOM 554 O O . GLY A 1 73 ? 6.341 11.577 5.337 1.00 61.84 73 GLY A O 1
ATOM 555 N N . ASN A 1 74 ? 5.590 9.799 6.445 1.00 72.94 74 ASN A N 1
ATOM 556 C CA . ASN A 1 74 ? 6.946 9.393 6.822 1.00 72.94 74 ASN A CA 1
ATOM 557 C C . ASN A 1 74 ? 7.712 8.950 5.569 1.00 72.94 74 ASN A C 1
ATOM 559 O O . ASN A 1 74 ? 7.228 8.123 4.793 1.00 72.94 74 ASN A O 1
ATOM 563 N N . VAL A 1 75 ? 8.918 9.492 5.379 1.00 78.31 75 VAL A N 1
ATOM 564 C CA . VAL A 1 75 ? 9.775 9.194 4.227 1.00 78.31 75 VAL A CA 1
ATOM 565 C C . VAL A 1 75 ? 10.899 8.249 4.631 1.00 78.31 75 VAL A C 1
ATOM 567 O O . VAL A 1 75 ? 11.697 8.554 5.513 1.00 78.31 75 VAL A O 1
ATOM 570 N N . PHE A 1 76 ? 11.015 7.150 3.901 1.00 84.25 76 PHE A N 1
ATOM 571 C CA . PHE A 1 76 ? 12.016 6.110 4.077 1.00 84.25 76 PHE A CA 1
ATOM 572 C C . PHE A 1 76 ? 12.969 6.119 2.884 1.00 84.25 76 PHE A C 1
ATOM 574 O O . PHE A 1 76 ? 12.555 6.266 1.725 1.00 84.25 76 PHE A O 1
ATOM 581 N N . ALA A 1 77 ? 14.266 6.013 3.171 1.00 82.69 77 ALA A N 1
ATOM 582 C CA . ALA A 1 77 ? 15.314 6.116 2.159 1.00 82.69 77 ALA A CA 1
ATOM 583 C C . ALA A 1 77 ? 15.274 4.955 1.154 1.00 82.69 77 ALA A C 1
ATOM 585 O O . ALA A 1 77 ? 15.555 5.163 -0.029 1.00 82.69 77 ALA A O 1
ATOM 586 N N . ASP A 1 78 ? 14.884 3.777 1.635 1.00 87.12 78 ASP A N 1
ATOM 587 C CA . ASP A 1 78 ? 14.828 2.517 0.909 1.00 87.12 78 ASP A CA 1
ATOM 588 C C . ASP A 1 78 ? 13.765 1.578 1.509 1.00 87.12 78 ASP A C 1
ATOM 590 O O . ASP A 1 78 ? 13.051 1.924 2.456 1.00 87.12 78 ASP A O 1
ATOM 594 N N . TRP A 1 79 ? 13.633 0.397 0.902 1.00 89.38 79 TRP A N 1
ATOM 595 C CA . TRP A 1 79 ? 12.622 -0.591 1.263 1.00 89.38 79 TRP A CA 1
ATOM 596 C C . TRP A 1 79 ? 12.887 -1.268 2.612 1.00 89.38 79 TRP A C 1
ATOM 598 O O . TRP A 1 79 ? 11.938 -1.590 3.321 1.00 89.38 79 TRP A O 1
ATOM 608 N N . GLU A 1 80 ? 14.150 -1.467 2.990 1.00 89.75 80 GLU A N 1
ATOM 609 C CA . GLU A 1 80 ? 14.490 -2.092 4.273 1.00 89.75 80 GLU A CA 1
ATOM 610 C C . GLU A 1 80 ? 14.148 -1.143 5.422 1.00 89.75 80 GLU A C 1
ATOM 612 O O . GLU A 1 80 ? 13.403 -1.522 6.324 1.00 89.75 80 GLU A O 1
ATOM 617 N N . SER A 1 81 ? 14.549 0.126 5.299 1.00 88.38 81 SER A N 1
ATOM 618 C CA . SER A 1 81 ? 14.185 1.187 6.245 1.00 88.38 81 SER A CA 1
ATOM 619 C C . SER A 1 81 ? 12.661 1.318 6.378 1.00 88.38 81 SER A C 1
ATOM 621 O O . SER A 1 81 ? 12.132 1.489 7.472 1.00 88.38 81 SER A O 1
ATOM 623 N N . PHE A 1 82 ? 11.922 1.191 5.268 1.00 89.19 82 PHE A N 1
ATOM 624 C CA . PHE A 1 82 ? 10.458 1.171 5.300 1.00 89.19 82 PHE A CA 1
ATOM 625 C C . PHE A 1 82 ? 9.910 -0.010 6.111 1.00 89.19 82 PHE A C 1
ATOM 627 O O . PHE A 1 82 ? 9.003 0.176 6.920 1.00 89.19 82 PHE A O 1
ATOM 634 N N . LYS A 1 83 ? 10.423 -1.229 5.910 1.00 88.38 83 LYS A N 1
ATOM 635 C CA . LYS A 1 83 ? 9.939 -2.431 6.612 1.00 88.38 83 LYS A CA 1
ATOM 636 C C . LYS A 1 83 ? 10.169 -2.366 8.121 1.00 88.38 83 LYS A C 1
ATOM 638 O O . LYS A 1 83 ? 9.296 -2.818 8.868 1.00 88.38 83 LYS A O 1
ATOM 643 N N . GLU A 1 84 ? 11.297 -1.807 8.545 1.00 84.88 84 GLU A N 1
ATOM 644 C CA . GLU A 1 84 ? 11.671 -1.684 9.957 1.00 84.88 84 GLU A CA 1
ATOM 645 C C . GLU A 1 84 ? 10.882 -0.565 10.652 1.00 84.88 84 GLU A C 1
ATOM 647 O O . GLU A 1 84 ? 10.173 -0.824 11.628 1.00 84.88 84 GLU A O 1
ATOM 652 N N . ASP A 1 85 ? 10.900 0.644 10.088 1.00 83.75 85 ASP A N 1
ATOM 653 C CA . ASP A 1 85 ? 10.481 1.859 10.799 1.00 83.75 85 ASP A CA 1
ATOM 654 C C . ASP A 1 85 ? 9.038 2.311 10.508 1.00 83.75 85 ASP A C 1
ATOM 656 O O . ASP A 1 85 ? 8.574 3.313 11.064 1.00 83.75 85 ASP A O 1
ATOM 660 N N . ASN A 1 86 ? 8.292 1.612 9.637 1.00 82.88 86 ASN A N 1
ATOM 661 C CA . ASN A 1 86 ? 6.886 1.963 9.392 1.00 82.88 86 ASN A CA 1
ATOM 662 C C . ASN A 1 86 ? 6.059 1.907 10.686 1.00 82.88 86 ASN A C 1
ATOM 664 O O . ASN A 1 86 ? 6.340 1.143 11.610 1.00 82.88 86 ASN A O 1
ATOM 668 N N . LYS A 1 87 ? 4.973 2.677 10.727 1.00 81.06 87 LYS A N 1
ATOM 669 C CA . LYS A 1 87 ? 4.084 2.769 11.896 1.00 81.06 87 LYS A CA 1
ATOM 670 C C . LYS A 1 87 ? 2.819 1.920 11.756 1.00 81.06 87 LYS A C 1
ATOM 672 O O . LYS A 1 87 ? 1.806 2.234 12.370 1.00 81.06 87 LYS A O 1
ATOM 677 N N . PHE A 1 88 ? 2.852 0.881 10.923 1.00 80.06 88 PHE A N 1
ATOM 678 C CA . PHE A 1 88 ? 1.698 0.003 10.743 1.00 80.06 88 PHE A CA 1
ATOM 679 C C . PHE A 1 88 ? 1.439 -0.861 11.975 1.00 80.06 88 PHE A C 1
ATOM 681 O O . PHE A 1 88 ? 2.339 -1.118 12.779 1.00 80.06 88 PHE A O 1
ATOM 688 N N . ASP A 1 89 ? 0.206 -1.347 12.089 1.00 77.94 89 ASP A N 1
ATOM 689 C CA . ASP A 1 89 ? -0.170 -2.301 13.125 1.00 77.94 89 ASP A CA 1
ATOM 690 C C . ASP A 1 89 ? 0.660 -3.590 13.044 1.00 77.94 89 ASP A C 1
ATOM 692 O O . ASP A 1 89 ? 1.205 -3.968 12.003 1.00 77.94 89 ASP A O 1
ATOM 696 N N . TYR A 1 90 ? 0.731 -4.307 14.164 1.00 80.62 90 TYR A N 1
ATOM 697 C CA . TYR A 1 90 ? 1.369 -5.619 14.204 1.00 80.62 90 TYR A CA 1
ATOM 698 C C . TYR A 1 90 ? 0.583 -6.648 13.378 1.00 80.62 90 TYR A C 1
ATOM 700 O O . TYR A 1 90 ? -0.652 -6.663 13.347 1.00 80.62 90 TYR A O 1
ATOM 708 N N . GLY A 1 91 ? 1.301 -7.577 12.755 1.00 85.62 91 GLY A N 1
ATOM 709 C CA . GLY A 1 91 ? 0.703 -8.568 11.870 1.00 85.62 91 GLY A CA 1
ATOM 710 C C . GLY A 1 91 ? 1.678 -9.077 10.822 1.00 85.62 91 GLY A C 1
ATOM 711 O O . GLY A 1 91 ? 2.888 -8.901 10.936 1.00 85.62 91 GLY A O 1
ATOM 712 N N . VAL A 1 92 ? 1.139 -9.720 9.792 1.00 88.56 92 VAL A N 1
ATOM 713 C CA . VAL A 1 92 ? 1.893 -10.094 8.597 1.00 88.56 92 VAL A CA 1
ATOM 714 C C . VAL A 1 92 ? 1.609 -9.063 7.522 1.00 88.56 92 VAL A C 1
ATOM 716 O O . VAL A 1 92 ? 0.466 -8.896 7.095 1.00 88.56 92 VAL A O 1
ATOM 719 N N . ILE A 1 93 ? 2.653 -8.372 7.092 1.00 90.00 93 ILE A N 1
ATOM 720 C CA . ILE A 1 93 ? 2.564 -7.423 5.999 1.00 90.00 93 ILE A CA 1
ATOM 721 C C . ILE A 1 93 ? 2.694 -8.176 4.678 1.00 90.00 93 ILE A C 1
ATOM 723 O O . ILE A 1 93 ? 3.583 -9.007 4.520 1.00 90.00 93 ILE A O 1
ATOM 727 N N . VAL A 1 94 ? 1.798 -7.877 3.741 1.00 91.50 94 VAL A N 1
ATOM 728 C CA . VAL A 1 94 ? 1.763 -8.397 2.375 1.00 91.50 94 VAL A CA 1
ATOM 729 C C . VAL A 1 94 ? 1.966 -7.235 1.412 1.00 91.50 94 VAL A C 1
ATOM 731 O O . VAL A 1 94 ? 1.142 -6.316 1.345 1.00 91.50 94 VAL A O 1
ATOM 734 N N . SER A 1 95 ? 3.037 -7.288 0.628 1.00 91.38 95 SER A N 1
ATOM 735 C CA . SER A 1 95 ? 3.387 -6.243 -0.338 1.00 91.38 95 SER A CA 1
ATOM 736 C C . SER A 1 95 ? 3.905 -6.834 -1.651 1.00 91.38 95 SER A C 1
ATOM 738 O O . SER A 1 95 ? 4.199 -8.031 -1.731 1.00 91.38 95 SER A O 1
ATOM 740 N N . PRO A 1 96 ? 4.092 -5.997 -2.684 1.00 89.62 96 PRO A N 1
ATOM 741 C CA . PRO A 1 96 ? 4.900 -6.358 -3.840 1.00 89.62 96 PRO A CA 1
ATOM 742 C C . PRO A 1 96 ? 6.346 -6.597 -3.423 1.00 89.62 96 PRO A C 1
ATOM 744 O O . PRO A 1 96 ? 6.850 -5.901 -2.540 1.00 89.62 96 PRO A O 1
ATOM 747 N N . LEU A 1 97 ? 7.011 -7.525 -4.104 1.00 88.31 97 LEU A N 1
ATOM 748 C CA . LEU A 1 97 ? 8.414 -7.848 -3.869 1.00 88.31 97 LEU A CA 1
ATOM 749 C C . LEU A 1 97 ? 9.313 -6.609 -4.037 1.00 88.31 97 LEU A C 1
ATOM 751 O O . LEU A 1 97 ? 9.314 -5.970 -5.092 1.00 88.31 97 LEU A O 1
ATOM 755 N N . ASN A 1 98 ? 10.101 -6.300 -3.009 1.00 86.75 98 ASN A N 1
ATOM 756 C CA . ASN A 1 98 ? 10.980 -5.134 -2.900 1.00 86.75 98 ASN A CA 1
ATOM 757 C C . ASN A 1 98 ? 10.253 -3.795 -3.094 1.00 86.75 98 ASN A C 1
ATOM 759 O O . ASN A 1 98 ? 10.820 -2.840 -3.634 1.00 86.75 98 ASN A O 1
ATOM 763 N N . GLY A 1 99 ? 8.968 -3.738 -2.736 1.00 82.50 99 GLY A N 1
ATOM 764 C CA . GLY A 1 99 ? 8.139 -2.554 -2.942 1.00 82.50 99 GLY A CA 1
ATOM 765 C C . GLY A 1 99 ? 7.948 -2.193 -4.421 1.00 82.50 99 GLY A C 1
ATOM 766 O O . GLY A 1 99 ? 7.740 -1.024 -4.753 1.00 82.50 99 GLY A O 1
ATOM 767 N N . VAL A 1 100 ? 8.044 -3.173 -5.330 1.00 82.44 100 VAL A N 1
ATOM 768 C CA . VAL A 1 100 ? 7.851 -2.986 -6.775 1.00 82.44 100 VAL A CA 1
ATOM 769 C C . VAL A 1 100 ? 6.923 -4.061 -7.333 1.00 82.44 100 VAL A C 1
ATOM 771 O O . VAL A 1 100 ? 7.200 -5.257 -7.263 1.00 82.44 100 VAL A O 1
ATOM 774 N N . TYR A 1 101 ? 5.831 -3.635 -7.971 1.00 83.81 101 TYR A N 1
ATOM 775 C CA . TYR A 1 101 ? 4.972 -4.553 -8.716 1.00 83.81 101 TYR A CA 1
ATOM 776 C C . TYR A 1 101 ? 5.724 -5.154 -9.897 1.00 83.81 101 TYR A C 1
ATOM 778 O O . TYR A 1 101 ? 5.975 -4.490 -10.899 1.00 83.81 101 TYR A O 1
ATOM 786 N N . THR A 1 102 ? 6.052 -6.434 -9.768 1.00 81.81 102 THR A N 1
ATOM 787 C CA . THR A 1 102 ? 6.664 -7.237 -10.823 1.00 81.81 102 THR A CA 1
ATOM 788 C C . THR A 1 102 ? 5.811 -8.476 -11.027 1.00 81.81 102 THR A C 1
ATOM 790 O O . THR A 1 102 ? 5.445 -9.133 -10.053 1.00 81.81 102 THR A O 1
ATOM 793 N N . LEU A 1 103 ? 5.500 -8.808 -12.277 1.00 81.94 103 LEU A N 1
ATOM 794 C CA . LEU A 1 103 ? 4.785 -10.038 -12.608 1.00 81.94 103 LEU A CA 1
ATOM 795 C C . LEU A 1 103 ? 5.785 -11.177 -12.860 1.00 81.94 103 LEU A C 1
ATOM 797 O O . LEU A 1 103 ? 6.913 -10.950 -13.307 1.00 81.94 103 LEU A O 1
ATOM 801 N N . ASN A 1 104 ? 5.403 -12.407 -12.531 1.00 86.12 104 ASN A N 1
ATOM 802 C CA . ASN A 1 104 ? 6.109 -13.606 -12.971 1.00 86.12 104 ASN A CA 1
ATOM 803 C C . ASN A 1 104 ? 5.715 -13.965 -14.421 1.00 86.12 104 ASN A C 1
ATOM 805 O O . ASN A 1 104 ? 4.936 -13.258 -15.062 1.00 86.12 104 ASN A O 1
ATOM 809 N N . ASN A 1 105 ? 6.253 -15.072 -14.940 1.00 87.94 105 ASN A N 1
ATOM 810 C CA . ASN A 1 105 ? 5.970 -15.523 -16.308 1.00 87.94 105 ASN A CA 1
ATOM 811 C C . ASN A 1 105 ? 4.489 -15.882 -16.535 1.00 87.94 105 ASN A C 1
ATOM 813 O O . ASN A 1 105 ? 4.026 -15.834 -17.670 1.00 87.94 105 ASN A O 1
ATOM 817 N N . ASP A 1 106 ? 3.750 -16.181 -15.465 1.00 88.81 106 ASP A N 1
ATOM 818 C CA . ASP A 1 106 ? 2.319 -16.499 -15.493 1.00 88.81 106 ASP A CA 1
ATOM 819 C C . ASP A 1 106 ? 1.432 -15.244 -15.368 1.00 88.81 106 ASP A C 1
ATOM 821 O O . ASP A 1 106 ? 0.211 -15.346 -15.275 1.00 88.81 106 ASP A O 1
ATOM 825 N N . GLY A 1 107 ? 2.028 -14.044 -15.331 1.00 81.19 107 GLY A N 1
ATOM 826 C CA . GLY A 1 107 ? 1.305 -12.784 -15.133 1.00 81.19 107 GLY A CA 1
ATOM 827 C C . GLY A 1 107 ? 0.849 -12.543 -13.689 1.00 81.19 107 GLY A C 1
ATOM 828 O O . GLY A 1 107 ? 0.097 -11.603 -13.428 1.00 81.19 107 GLY A O 1
ATOM 829 N N . VAL A 1 108 ? 1.309 -13.363 -12.743 1.00 87.00 108 VAL A N 1
ATOM 830 C CA . VAL A 1 108 ? 0.979 -13.260 -11.318 1.00 87.00 108 VAL A CA 1
ATOM 831 C C . VAL A 1 108 ? 1.957 -12.322 -10.621 1.00 87.00 108 VAL A C 1
ATOM 833 O O . VAL A 1 108 ? 3.168 -12.384 -10.843 1.00 87.00 108 VAL A O 1
ATOM 836 N N . VAL A 1 109 ? 1.444 -11.442 -9.764 1.00 85.19 109 VAL A N 1
ATOM 837 C CA . VAL A 1 109 ? 2.261 -10.514 -8.983 1.00 85.19 109 VAL A CA 1
ATOM 838 C C . VAL A 1 109 ? 3.195 -11.265 -8.032 1.00 85.19 109 VAL A C 1
ATOM 840 O O . VAL A 1 109 ? 2.789 -12.162 -7.295 1.00 85.19 109 VAL A O 1
ATOM 843 N N . LYS A 1 110 ? 4.472 -10.878 -8.027 1.00 89.06 110 LYS A N 1
ATOM 844 C CA . LYS A 1 110 ? 5.444 -11.345 -7.038 1.00 89.06 110 LYS A CA 1
ATOM 845 C C . LYS A 1 110 ? 5.210 -10.604 -5.727 1.00 89.06 110 LYS A C 1
ATOM 847 O O . LYS A 1 110 ? 5.399 -9.389 -5.667 1.00 89.06 110 LYS A O 1
ATOM 852 N N . LEU A 1 111 ? 4.810 -11.347 -4.702 1.00 90.94 111 LEU A N 1
ATOM 853 C CA . LEU A 1 111 ? 4.548 -10.826 -3.364 1.00 90.94 111 LEU A CA 1
ATOM 854 C C . LEU A 1 111 ? 5.633 -11.263 -2.388 1.00 90.94 111 LEU A C 1
ATOM 856 O O . LEU A 1 111 ? 6.211 -12.341 -2.528 1.00 90.94 111 LEU A O 1
ATOM 860 N N . GLU A 1 112 ? 5.855 -10.438 -1.378 1.00 93.50 112 GLU A N 1
ATOM 861 C CA . GLU A 1 112 ? 6.602 -10.800 -0.181 1.00 93.50 112 GLU A CA 1
ATOM 862 C C . GLU A 1 112 ? 5.707 -10.683 1.055 1.00 93.50 112 GLU A C 1
ATOM 864 O O . GL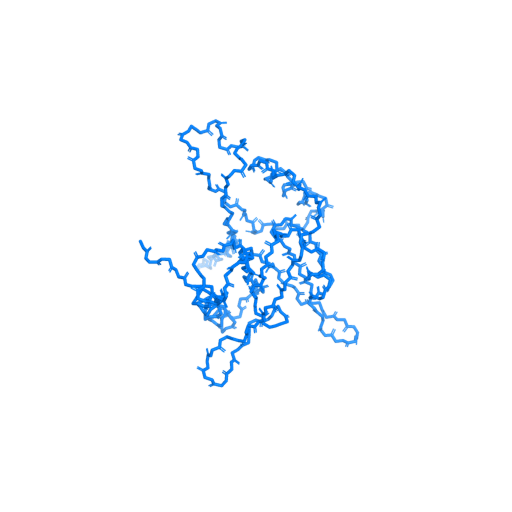U A 1 112 ? 4.695 -9.975 1.054 1.00 93.50 112 GLU A O 1
ATOM 869 N N . GLN A 1 113 ? 6.073 -11.433 2.093 1.00 92.06 113 GLN A N 1
ATOM 870 C CA . GLN A 1 113 ? 5.392 -11.449 3.380 1.00 92.06 113 GLN A CA 1
ATOM 871 C C . GLN A 1 113 ? 6.428 -11.237 4.476 1.00 92.06 113 GLN A C 1
ATOM 873 O O . GLN A 1 113 ? 7.433 -11.950 4.499 1.00 92.06 113 GLN A O 1
ATOM 878 N N . TRP A 1 114 ? 6.184 -10.306 5.395 1.00 89.75 114 TRP A N 1
ATOM 879 C CA . TRP A 1 114 ? 7.041 -10.147 6.569 1.00 89.75 114 TRP A CA 1
ATOM 880 C C . TRP A 1 114 ? 6.229 -9.949 7.842 1.00 89.75 114 TRP A C 1
ATOM 882 O O . TRP A 1 114 ? 5.197 -9.282 7.856 1.00 89.75 114 TRP A O 1
ATOM 892 N N . GLU A 1 115 ? 6.693 -10.561 8.928 1.00 87.75 115 GLU A N 1
ATOM 893 C CA . GLU A 1 115 ? 6.066 -10.424 10.237 1.00 87.75 115 GLU A CA 1
ATOM 894 C C . GLU A 1 115 ? 6.528 -9.114 10.884 1.00 87.75 115 GLU A C 1
ATOM 896 O O . GLU A 1 115 ? 7.706 -8.950 11.203 1.00 87.75 115 GLU A O 1
ATOM 901 N N . LYS A 1 116 ? 5.591 -8.193 11.114 1.00 82.62 116 LYS A N 1
ATOM 902 C CA . LYS A 1 116 ? 5.798 -7.042 11.988 1.00 82.62 116 LYS A CA 1
ATOM 903 C C . LYS A 1 116 ? 5.378 -7.433 13.398 1.00 82.62 116 LYS A C 1
ATOM 905 O O . LYS A 1 116 ? 4.193 -7.622 13.690 1.00 82.62 116 LYS A O 1
ATOM 910 N N . ARG A 1 117 ? 6.367 -7.580 14.275 1.00 76.88 117 ARG A N 1
ATOM 911 C CA . ARG A 1 117 ? 6.134 -7.875 15.690 1.00 76.88 117 ARG A CA 1
ATOM 912 C C . ARG A 1 117 ? 5.656 -6.618 16.401 1.00 76.88 117 ARG A C 1
ATOM 914 O O . ARG A 1 117 ? 6.016 -5.508 16.027 1.00 76.88 117 ARG A O 1
ATOM 921 N N . ALA A 1 118 ? 4.816 -6.803 17.411 1.00 64.06 118 ALA A N 1
ATOM 922 C CA . ALA A 1 118 ? 4.350 -5.692 18.219 1.00 64.06 118 ALA A CA 1
ATOM 923 C C . ALA A 1 118 ? 5.509 -5.145 19.058 1.00 64.06 118 ALA A C 1
ATOM 925 O O . ALA A 1 118 ? 5.916 -5.782 20.032 1.00 64.06 118 ALA A O 1
ATOM 926 N N . ASP A 1 119 ? 5.979 -3.944 18.739 1.00 59.06 119 ASP A N 1
ATOM 927 C CA . ASP A 1 119 ? 6.571 -3.095 19.762 1.00 59.06 119 ASP A CA 1
ATOM 928 C C . ASP A 1 119 ? 5.428 -2.606 20.656 1.00 59.06 119 ASP A C 1
ATOM 930 O O . ASP A 1 119 ? 4.384 -2.160 20.175 1.00 59.06 119 ASP A O 1
ATOM 934 N N . LYS A 1 120 ? 5.573 -2.760 21.978 1.00 41.22 120 LYS A N 1
ATOM 935 C CA . LYS A 1 120 ? 4.587 -2.308 22.974 1.00 41.22 120 LYS A CA 1
ATOM 936 C C . LYS A 1 120 ? 4.523 -0.778 23.006 1.00 41.22 120 LYS A C 1
ATOM 938 O O . LYS A 1 120 ? 4.954 -0.164 23.975 1.00 41.22 120 LYS A O 1
ATOM 943 N N . ILE A 1 121 ? 3.954 -0.150 21.992 1.00 45.84 121 ILE A N 1
ATOM 944 C CA . ILE A 1 121 ? 3.422 1.201 22.113 1.00 45.84 121 ILE A CA 1
ATOM 945 C C . ILE A 1 121 ? 2.076 1.173 21.409 1.00 45.84 121 ILE A C 1
ATOM 947 O O . ILE A 1 121 ? 1.995 1.089 20.188 1.00 45.84 121 ILE A O 1
ATOM 951 N N . ALA A 1 122 ? 1.006 1.197 22.203 1.00 41.84 122 ALA A N 1
ATOM 952 C CA . ALA A 1 122 ? -0.294 1.597 21.701 1.00 41.84 122 ALA A CA 1
ATOM 953 C C . ALA A 1 122 ? -0.144 3.059 21.273 1.00 41.84 122 ALA A C 1
ATOM 955 O O . ALA A 1 122 ? -0.192 3.961 22.106 1.00 41.84 122 ALA A O 1
ATOM 956 N N . ILE A 1 123 ? 0.165 3.282 19.998 1.00 48.69 123 ILE A N 1
ATOM 957 C CA . ILE A 1 123 ? 0.121 4.618 19.423 1.00 48.69 123 ILE A CA 1
ATOM 958 C C . ILE A 1 123 ? -1.353 5.001 19.468 1.00 48.69 123 ILE A C 1
ATOM 960 O O . ILE A 1 123 ? -2.191 4.296 18.904 1.00 48.69 123 ILE A O 1
ATOM 964 N N . GLU A 1 124 ? -1.687 6.062 20.203 1.00 50.38 124 GLU A N 1
ATOM 965 C CA . GLU A 1 124 ? -3.037 6.604 20.148 1.00 50.38 124 GLU A CA 1
ATOM 966 C C . GLU A 1 124 ? -3.360 6.928 18.688 1.00 50.38 124 GLU A C 1
ATOM 968 O O . GLU A 1 124 ? -2.668 7.714 18.039 1.00 50.38 124 GLU A O 1
ATOM 973 N N . SER A 1 125 ? -4.389 6.273 18.156 1.00 56.81 125 SER A N 1
ATOM 974 C CA . SER A 1 125 ? -4.905 6.554 16.824 1.00 56.81 125 SER A CA 1
ATOM 975 C C . SER A 1 125 ? -5.351 8.014 16.783 1.00 56.81 125 SER A C 1
ATOM 977 O O . SER A 1 125 ? -6.237 8.406 17.552 1.00 56.81 125 SER A O 1
ATOM 979 N N . LYS A 1 126 ? -4.735 8.797 15.896 1.00 66.56 126 LYS A N 1
ATOM 980 C CA . LYS A 1 126 ? -5.130 10.180 15.623 1.00 66.56 126 LYS A CA 1
ATOM 981 C C . LYS A 1 126 ? -6.593 10.241 15.202 1.00 66.56 126 LYS A C 1
ATOM 983 O O . LYS A 1 126 ? -7.112 9.293 14.609 1.00 66.56 126 LYS A O 1
ATOM 988 N N . THR A 1 127 ? -7.253 11.352 15.486 1.00 81.25 127 THR A N 1
ATOM 989 C CA . THR A 1 127 ? -8.564 11.642 14.906 1.00 81.25 127 THR A CA 1
ATOM 990 C C . THR A 1 127 ? -8.431 11.976 13.415 1.00 81.25 127 THR A C 1
ATOM 992 O O . THR A 1 127 ? -7.347 12.303 12.920 1.00 81.25 127 THR A O 1
ATOM 995 N N . ALA A 1 128 ? -9.537 11.902 12.674 1.00 74.38 128 ALA A N 1
ATOM 996 C CA . ALA A 1 128 ? -9.576 12.290 11.266 1.00 74.38 128 ALA A CA 1
ATOM 997 C C . ALA A 1 128 ? -9.120 13.751 11.047 1.00 74.38 128 ALA A C 1
ATOM 999 O O . ALA A 1 128 ? -8.453 14.049 10.054 1.00 74.38 128 ALA A O 1
ATOM 1000 N N . GLY A 1 129 ? -9.437 14.648 11.984 1.00 78.19 129 GLY A N 1
ATOM 1001 C CA . GLY A 1 129 ? -9.012 16.049 11.977 1.00 78.19 129 GLY A CA 1
ATOM 1002 C C . GLY A 1 129 ? -7.519 16.221 12.186 1.00 78.19 129 GLY A C 1
ATOM 1003 O O . GLY A 1 129 ? -6.860 16.880 11.385 1.00 78.19 129 GLY A O 1
ATOM 1004 N N . GLU A 1 130 ? -6.964 15.559 13.202 1.00 77.06 130 GLU A N 1
ATOM 1005 C CA . GLU A 1 130 ? -5.521 15.569 13.469 1.00 77.06 130 GLU A CA 1
ATOM 1006 C C . GLU A 1 130 ? -4.731 15.055 12.255 1.00 77.06 130 GLU A C 1
ATOM 1008 O O . GLU A 1 130 ? -3.727 15.649 11.864 1.00 77.06 130 GLU A O 1
ATOM 1013 N N . PHE A 1 131 ? -5.223 14.000 11.594 1.00 71.25 131 PHE A N 1
ATOM 1014 C CA . PHE A 1 131 ? -4.620 13.472 10.368 1.00 71.25 131 PHE A CA 1
ATOM 1015 C C . PHE A 1 131 ? -4.601 14.509 9.229 1.00 71.25 131 PHE A C 1
ATOM 1017 O O . PHE A 1 131 ? -3.571 14.706 8.581 1.00 71.25 131 PHE A O 1
ATOM 1024 N N . GLN A 1 132 ? -5.726 15.187 8.976 1.00 74.44 132 GLN A N 1
ATOM 1025 C CA . GLN A 1 132 ? -5.812 16.219 7.933 1.00 74.44 132 GLN A CA 1
ATOM 1026 C C . GLN A 1 132 ? -4.955 17.446 8.259 1.00 74.44 132 GLN A C 1
ATOM 1028 O O . GLN A 1 132 ? -4.335 18.023 7.362 1.00 74.44 132 GLN A O 1
ATOM 1033 N N . GLN A 1 133 ? -4.897 17.838 9.533 1.00 77.56 133 GLN A N 1
ATOM 1034 C CA . GLN A 1 133 ? -4.109 18.978 9.982 1.00 77.56 133 GLN A CA 1
ATOM 1035 C C . GLN A 1 133 ? -2.608 18.723 9.827 1.00 77.56 133 GLN A C 1
ATOM 1037 O O . GLN A 1 133 ? -1.895 19.592 9.323 1.00 77.56 133 GLN A O 1
ATOM 1042 N N . ASP A 1 134 ? -2.135 17.527 10.175 1.00 67.06 134 ASP A N 1
ATOM 1043 C CA . ASP A 1 134 ? -0.738 17.142 9.973 1.00 67.06 134 ASP A CA 1
ATOM 1044 C C . ASP A 1 134 ? -0.355 17.132 8.492 1.00 67.06 134 ASP A C 1
ATOM 1046 O O . ASP A 1 134 ? 0.667 17.712 8.123 1.00 67.06 134 ASP A O 1
ATOM 1050 N N . PHE A 1 135 ? -1.210 16.579 7.625 1.00 63.75 135 PHE A N 1
ATOM 1051 C CA . PHE A 1 135 ? -0.992 16.609 6.176 1.00 63.75 135 PHE A CA 1
ATOM 1052 C C . PHE A 1 135 ? -0.923 18.048 5.627 1.00 63.75 135 PHE A C 1
ATOM 1054 O O . PHE A 1 135 ? -0.079 18.382 4.784 1.00 63.75 135 PHE A O 1
ATOM 1061 N N . GLY A 1 136 ? -1.789 18.932 6.131 1.00 63.84 136 GLY A N 1
ATOM 1062 C CA . GLY A 1 136 ? -1.756 20.359 5.815 1.00 63.84 136 GLY A CA 1
ATOM 1063 C C . GLY A 1 136 ? -0.456 21.036 6.264 1.00 63.84 136 GLY A C 1
ATOM 1064 O O . GLY A 1 136 ? 0.159 21.768 5.487 1.00 63.84 136 GLY A O 1
ATOM 1065 N N . ASN A 1 137 ? -0.001 20.758 7.486 1.00 64.38 137 ASN A N 1
ATOM 1066 C CA . ASN A 1 137 ? 1.215 21.337 8.064 1.00 64.38 137 ASN A CA 1
ATOM 1067 C C . ASN A 1 137 ? 2.494 20.853 7.363 1.00 64.38 137 ASN A C 1
ATOM 1069 O O . ASN A 1 137 ? 3.401 21.648 7.108 1.00 64.38 137 ASN A O 1
ATOM 1073 N N . GLU A 1 138 ? 2.561 19.573 7.000 1.00 55.50 138 GLU A N 1
ATOM 1074 C CA . GLU A 1 138 ? 3.686 18.998 6.257 1.00 55.50 138 GLU A CA 1
ATOM 1075 C C . GLU A 1 138 ? 3.823 19.637 4.867 1.00 55.50 138 GLU A C 1
ATOM 1077 O O . GLU A 1 138 ? 4.921 20.004 4.438 1.00 55.50 138 GLU A O 1
ATOM 1082 N N . THR A 1 139 ? 2.687 19.880 4.204 1.00 50.84 139 THR A N 1
ATOM 1083 C CA . THR A 1 139 ? 2.634 20.602 2.926 1.00 50.84 139 THR A CA 1
ATOM 1084 C C . THR A 1 139 ? 3.248 22.006 3.056 1.00 50.84 139 THR A C 1
ATOM 1086 O O . THR A 1 139 ? 3.967 22.445 2.162 1.00 50.84 139 THR A O 1
ATOM 1089 N N . ILE A 1 140 ? 3.037 22.699 4.180 1.00 51.78 140 ILE A N 1
ATOM 1090 C CA . ILE A 1 140 ? 3.576 24.047 4.433 1.00 51.78 140 ILE A CA 1
ATOM 1091 C C . ILE A 1 140 ? 5.085 24.011 4.738 1.00 51.78 140 ILE A C 1
ATOM 1093 O O . ILE A 1 140 ? 5.834 24.864 4.255 1.00 51.78 140 ILE A O 1
ATOM 1097 N N . SER A 1 141 ? 5.554 23.013 5.493 1.00 49.75 141 SER A N 1
ATOM 1098 C CA . SER A 1 141 ? 6.964 22.891 5.897 1.00 49.75 141 SER A CA 1
ATOM 1099 C C . SER A 1 141 ? 7.931 22.604 4.736 1.00 49.75 141 SER A C 1
ATOM 1101 O O . SER A 1 141 ? 9.129 22.854 4.871 1.00 49.75 141 SER A O 1
ATOM 1103 N N . LEU A 1 142 ? 7.446 22.091 3.601 1.00 49.25 142 LEU A N 1
ATOM 1104 C CA . LEU A 1 142 ? 8.267 21.743 2.429 1.00 49.25 142 LEU A CA 1
ATOM 1105 C C . LEU A 1 142 ? 8.485 22.907 1.436 1.00 49.25 142 LEU A C 1
ATOM 1107 O O . LEU A 1 142 ? 9.174 22.730 0.430 1.00 49.25 142 LEU A O 1
ATOM 1111 N N . GLY A 1 143 ? 7.966 24.107 1.733 1.00 39.72 143 GLY A N 1
ATOM 1112 C CA . GLY A 1 143 ? 8.156 25.320 0.927 1.00 39.72 143 GLY A CA 1
ATOM 1113 C C . GLY A 1 143 ? 7.369 25.325 -0.394 1.00 39.72 143 GLY A C 1
ATOM 1114 O O . GLY A 1 143 ? 6.968 24.280 -0.897 1.00 39.72 143 GLY A O 1
ATOM 1115 N N . SER A 1 144 ? 7.138 26.524 -0.950 1.00 43.28 144 SER A N 1
ATOM 1116 C CA . SER A 1 144 ? 6.185 26.898 -2.025 1.00 43.28 144 SER A CA 1
ATOM 1117 C C . SER A 1 144 ? 6.287 26.203 -3.403 1.00 43.28 144 SER A C 1
ATOM 1119 O O . SER A 1 144 ? 6.033 26.833 -4.428 1.00 43.28 144 SER A O 1
ATOM 1121 N N . ASN A 1 145 ? 6.620 24.917 -3.479 1.00 43.78 145 ASN A N 1
ATOM 1122 C CA . ASN A 1 145 ? 6.534 24.122 -4.707 1.00 43.78 145 ASN A CA 1
ATOM 1123 C C . ASN A 1 145 ? 5.848 22.756 -4.506 1.00 43.78 145 ASN A C 1
ATOM 1125 O O . ASN A 1 145 ? 5.937 21.863 -5.350 1.00 43.78 145 ASN A O 1
ATOM 1129 N N . CYS A 1 146 ? 5.137 22.580 -3.394 1.00 43.19 146 CYS A N 1
ATOM 1130 C CA . CYS A 1 146 ? 4.242 21.455 -3.176 1.00 43.19 146 CYS A CA 1
ATOM 1131 C C . CYS A 1 146 ? 2.908 21.704 -3.902 1.00 43.19 146 CYS A C 1
ATOM 1133 O O . CYS A 1 146 ? 1.901 22.101 -3.324 1.00 43.19 146 CYS A O 1
ATOM 1135 N N . ASN A 1 147 ? 2.868 21.427 -5.205 1.00 46.12 147 ASN A N 1
ATOM 1136 C CA . ASN A 1 147 ? 1.593 21.093 -5.837 1.00 46.12 147 ASN A CA 1
ATOM 1137 C C . ASN A 1 147 ? 1.130 19.761 -5.226 1.00 46.12 147 ASN A C 1
ATOM 1139 O O . ASN A 1 147 ? 1.420 18.702 -5.787 1.00 46.12 147 ASN A O 1
ATOM 1143 N N . SER A 1 148 ? 0.479 19.786 -4.053 1.00 54.06 148 SER A N 1
ATOM 1144 C CA . SER A 1 148 ? -0.153 18.599 -3.471 1.00 54.06 148 SER A CA 1
ATOM 1145 C C . SER A 1 148 ? -1.373 18.245 -4.319 1.00 54.06 148 SER A C 1
ATOM 1147 O O . SER A 1 148 ? -2.544 18.496 -4.021 1.00 54.06 148 SER A O 1
ATOM 1149 N N . ASN A 1 149 ? -1.065 17.632 -5.459 1.00 61.00 149 ASN A N 1
ATOM 1150 C CA . ASN A 1 149 ? -2.029 16.929 -6.274 1.00 61.00 149 ASN A CA 1
ATOM 1151 C C . ASN A 1 149 ? -2.696 15.843 -5.423 1.00 61.00 149 ASN A C 1
ATOM 1153 O O . ASN A 1 149 ? -3.836 15.500 -5.663 1.00 61.00 149 ASN A O 1
ATOM 1157 N N . LEU A 1 150 ? -2.048 15.356 -4.370 1.00 63.03 150 LEU A N 1
ATOM 1158 C CA . LEU A 1 150 ? -2.643 14.417 -3.439 1.00 63.03 150 LEU A CA 1
ATOM 1159 C C . LEU A 1 150 ? -3.604 15.099 -2.448 1.00 63.03 150 LEU A C 1
ATOM 1161 O O . LEU A 1 150 ? -3.250 16.085 -1.806 1.00 63.03 150 LEU A O 1
ATOM 1165 N N . ILE A 1 151 ? -4.801 14.538 -2.307 1.00 69.88 151 ILE A N 1
ATOM 1166 C CA . ILE A 1 151 ? -5.713 14.756 -1.179 1.00 69.88 151 ILE A CA 1
ATOM 1167 C C . ILE A 1 151 ? -6.015 13.414 -0.535 1.00 69.88 151 ILE A C 1
ATOM 1169 O O . ILE A 1 151 ? -6.106 12.404 -1.229 1.00 69.88 151 ILE A O 1
ATOM 1173 N N . TYR A 1 152 ? -6.228 13.410 0.772 1.00 68.62 152 TYR A N 1
ATOM 1174 C CA . TYR A 1 152 ? -6.788 12.260 1.465 1.00 68.62 152 TYR A CA 1
ATOM 1175 C C . TYR A 1 152 ? -8.271 12.503 1.705 1.00 68.62 152 TYR A C 1
ATOM 1177 O O . TYR A 1 152 ? -8.653 13.506 2.302 1.00 68.62 152 TYR A O 1
ATOM 1185 N N . VAL A 1 153 ? -9.114 11.590 1.231 1.00 80.06 153 VAL A N 1
ATOM 1186 C CA . VAL A 1 153 ? -10.535 11.553 1.580 1.00 80.06 153 VAL A CA 1
ATOM 1187 C C . VAL A 1 153 ? -10.696 10.557 2.719 1.00 80.06 153 VAL A C 1
ATOM 1189 O O . VAL A 1 153 ? -10.463 9.360 2.540 1.00 80.06 153 VAL A O 1
ATOM 1192 N N . LEU A 1 154 ? -11.054 11.059 3.898 1.00 78.56 154 LEU A N 1
ATOM 1193 C CA . LEU A 1 154 ? -11.306 10.231 5.073 1.00 78.56 154 LEU A CA 1
ATOM 1194 C C . LEU A 1 154 ? -12.801 9.932 5.156 1.00 78.56 154 LEU A C 1
ATOM 1196 O O . LEU A 1 154 ? -13.623 10.841 5.059 1.00 78.56 154 LEU A O 1
ATOM 1200 N N . VAL A 1 155 ? -13.148 8.658 5.315 1.00 79.19 155 VAL A N 1
ATOM 1201 C CA . VAL A 1 155 ? -14.536 8.210 5.455 1.00 79.19 155 VAL A CA 1
ATOM 1202 C C . VAL A 1 155 ? -14.695 7.571 6.824 1.00 79.19 155 VAL A C 1
ATOM 1204 O O . VAL A 1 155 ? -14.065 6.549 7.109 1.00 79.19 155 VAL A O 1
ATOM 1207 N N . THR A 1 156 ? -15.521 8.187 7.665 1.00 80.88 156 THR A N 1
ATOM 1208 C CA . THR A 1 156 ? -15.826 7.721 9.022 1.00 80.88 156 THR A CA 1
ATOM 1209 C C . THR A 1 156 ? -17.158 6.969 9.044 1.00 80.88 156 THR A C 1
ATOM 1211 O O . THR A 1 156 ? -17.942 7.029 8.095 1.00 80.88 156 THR A O 1
ATOM 1214 N N . ASN A 1 157 ? -17.417 6.232 10.124 1.00 78.25 157 ASN A N 1
ATOM 1215 C CA . ASN A 1 157 ? -18.713 5.595 10.384 1.00 78.25 157 ASN A CA 1
ATOM 1216 C C . ASN A 1 157 ? -19.688 6.506 11.163 1.00 78.25 157 ASN A C 1
ATOM 1218 O O . ASN A 1 157 ? -20.807 6.078 11.464 1.00 78.25 157 ASN A O 1
ATOM 1222 N N . SER A 1 158 ? -19.279 7.741 11.482 1.00 79.19 158 SER A N 1
ATOM 1223 C CA . SER A 1 158 ? -20.075 8.712 12.235 1.00 79.19 158 SER A CA 1
ATOM 1224 C C . SER A 1 158 ? -21.345 9.082 11.473 1.00 79.19 158 SER A C 1
ATOM 1226 O O . SER A 1 158 ? -21.318 9.352 10.273 1.00 79.19 158 SER A O 1
ATOM 1228 N N . LYS A 1 159 ? -22.476 9.104 12.184 1.00 78.06 159 LYS A N 1
ATOM 1229 C CA . LYS A 1 159 ? -23.770 9.536 11.629 1.00 78.06 159 LYS A CA 1
ATOM 1230 C C . LYS A 1 159 ? -23.991 11.040 11.765 1.00 78.06 159 LYS A C 1
ATOM 1232 O O . LYS A 1 159 ? -24.754 11.606 10.989 1.00 78.06 159 LYS A O 1
ATOM 1237 N N . GLU A 1 160 ? -23.302 11.658 12.717 1.00 85.44 160 GLU A N 1
ATOM 1238 C CA . GLU A 1 160 ? -23.321 13.093 12.968 1.00 85.44 160 GLU A CA 1
ATOM 1239 C C . GLU A 1 160 ? -22.120 13.751 12.283 1.00 85.44 160 GLU A C 1
ATOM 1241 O O . GLU A 1 160 ? -20.978 13.310 12.438 1.00 85.44 160 GLU A O 1
ATOM 1246 N N . LEU A 1 161 ? -22.377 14.812 11.514 1.00 80.69 161 LEU A N 1
ATOM 1247 C CA . LEU A 1 161 ? -21.346 15.502 10.730 1.00 80.69 161 LEU A CA 1
ATOM 1248 C C . LEU A 1 161 ? -20.257 16.110 11.631 1.00 80.69 161 LEU A C 1
ATOM 1250 O O . LEU A 1 161 ? -19.078 16.074 11.293 1.00 80.69 161 LEU A O 1
ATOM 1254 N N . GLU A 1 162 ? -20.663 16.640 12.785 1.00 81.06 162 GLU A N 1
ATOM 1255 C CA . GLU A 1 162 ? -19.796 17.351 13.735 1.00 81.06 162 GLU A CA 1
ATOM 1256 C C . GLU A 1 162 ? -18.829 16.413 14.478 1.00 81.06 162 GLU A C 1
ATOM 1258 O O . GLU A 1 162 ? -17.795 16.842 14.985 1.00 81.06 162 GLU A O 1
ATOM 1263 N N . GLU A 1 163 ? -19.124 15.113 14.505 1.00 82.56 163 GLU A N 1
ATOM 1264 C CA . GLU A 1 163 ? -18.285 14.108 15.161 1.00 82.56 163 GLU A CA 1
ATOM 1265 C C . GLU A 1 163 ? -17.255 13.489 14.212 1.00 82.56 163 GLU A C 1
ATOM 1267 O O . GLU A 1 163 ? -16.302 12.854 14.665 1.00 82.56 163 GLU A O 1
ATOM 1272 N N . ALA A 1 164 ? -17.425 13.671 12.898 1.00 82.88 164 ALA A N 1
ATOM 1273 C CA . ALA A 1 164 ? -16.595 13.015 11.895 1.00 82.88 164 ALA A CA 1
ATOM 1274 C C . ALA A 1 164 ? -15.112 13.387 12.039 1.00 82.88 164 ALA A C 1
ATOM 1276 O O . ALA A 1 164 ? -14.250 12.519 11.946 1.00 82.88 164 ALA A O 1
ATOM 1277 N N . GLU A 1 165 ? -14.809 14.651 12.334 1.00 84.12 165 GLU A N 1
ATOM 1278 C CA . GLU A 1 165 ? -13.434 15.120 12.524 1.00 84.12 165 GLU A CA 1
ATOM 1279 C C . GLU A 1 165 ? -12.762 14.487 13.754 1.00 84.12 165 GLU A C 1
ATOM 1281 O O . GLU A 1 165 ? -11.578 14.162 13.721 1.00 84.12 165 GLU A O 1
ATOM 1286 N N . ASN A 1 166 ? -13.526 14.229 14.815 1.00 85.88 166 ASN A N 1
ATOM 1287 C CA . ASN A 1 166 ? -13.024 13.622 16.047 1.00 85.88 166 ASN A CA 1
ATOM 1288 C C . ASN A 1 166 ? -12.990 12.087 15.990 1.00 85.88 166 ASN A C 1
ATOM 1290 O O . ASN A 1 166 ? -12.494 11.447 16.921 1.00 85.88 166 ASN A O 1
ATOM 1294 N N . SER A 1 167 ? -13.498 11.479 14.911 1.00 79.69 167 SER A N 1
ATOM 1295 C CA . SER A 1 167 ? -13.495 10.027 14.774 1.00 79.69 167 SER A CA 1
ATOM 1296 C C . SER A 1 167 ? -12.070 9.496 14.697 1.00 79.69 167 SER A C 1
ATOM 1298 O O . SER A 1 167 ? -11.265 9.936 13.876 1.00 79.69 167 SER A O 1
ATOM 1300 N N . ARG A 1 168 ? -11.786 8.496 15.529 1.00 73.00 168 ARG A N 1
ATOM 1301 C CA . ARG A 1 168 ? -10.558 7.689 15.483 1.00 73.00 168 ARG A CA 1
ATOM 1302 C C . ARG A 1 168 ? -10.710 6.449 14.597 1.00 73.00 168 ARG A C 1
ATOM 1304 O O . ARG A 1 168 ? -9.728 5.784 14.291 1.00 73.00 168 ARG A O 1
ATOM 1311 N N . GLU A 1 169 ? -11.936 6.151 14.167 1.00 71.44 169 GLU A N 1
ATOM 1312 C CA . GLU A 1 169 ? -12.243 5.083 13.219 1.00 71.44 169 GLU A CA 1
ATOM 1313 C C . GLU A 1 169 ? -12.606 5.691 11.863 1.00 71.44 169 GLU A C 1
ATOM 1315 O O . GLU A 1 169 ? -13.688 6.257 11.663 1.00 71.44 169 GLU A O 1
ATOM 1320 N N . PHE A 1 170 ? -11.680 5.586 10.913 1.00 72.44 170 PHE A N 1
ATOM 1321 C CA . PHE A 1 170 ? -11.874 6.070 9.554 1.00 72.44 170 PHE A CA 1
ATOM 1322 C C . PHE A 1 170 ? -11.068 5.254 8.546 1.00 72.44 170 PHE A C 1
ATOM 1324 O O . PHE A 1 170 ? -10.112 4.561 8.882 1.00 72.44 170 PHE A O 1
ATOM 1331 N N . THR A 1 171 ? -11.464 5.355 7.281 1.00 58.06 171 THR A N 1
ATOM 1332 C CA . THR A 1 171 ? -10.732 4.794 6.140 1.00 58.06 171 THR A CA 1
ATOM 1333 C C . THR A 1 171 ? -10.172 5.925 5.287 1.00 58.06 171 THR A C 1
ATOM 1335 O O . THR A 1 171 ? -10.878 6.893 4.997 1.00 58.06 171 THR A O 1
ATOM 1338 N N . SER A 1 172 ? -8.902 5.826 4.897 1.00 62.62 172 SER A N 1
ATOM 1339 C CA . SER A 1 172 ? -8.201 6.832 4.099 1.00 62.62 172 SER A CA 1
ATOM 1340 C C . SER A 1 172 ? -8.199 6.450 2.616 1.00 62.62 172 SER A C 1
ATOM 1342 O O . SER A 1 172 ? -7.895 5.323 2.227 1.00 62.62 172 SER A O 1
ATOM 1344 N N . HIS A 1 173 ? -8.549 7.409 1.761 1.00 68.38 173 HIS A N 1
ATOM 1345 C CA . HIS A 1 173 ? -8.593 7.220 0.315 1.00 68.38 173 HIS A CA 1
ATOM 1346 C C . HIS A 1 173 ? -7.767 8.317 -0.360 1.00 68.38 173 HIS A C 1
ATOM 1348 O O . HIS A 1 173 ? -8.237 9.454 -0.473 1.00 68.38 173 HIS A O 1
ATOM 1354 N N . PRO A 1 174 ? -6.532 8.022 -0.794 1.00 63.72 174 PRO A N 1
ATOM 1355 C CA . PRO A 1 174 ? -5.727 8.991 -1.518 1.00 63.72 174 PRO A CA 1
ATOM 1356 C C . PRO A 1 174 ? -6.331 9.260 -2.900 1.00 63.72 174 PRO A C 1
ATOM 1358 O O . PRO A 1 174 ? -6.622 8.342 -3.666 1.00 63.72 174 PRO A O 1
ATOM 1361 N N . VAL A 1 175 ? -6.487 10.534 -3.242 1.00 65.62 175 VAL A N 1
ATOM 1362 C CA . VAL A 1 175 ? -6.971 11.003 -4.542 1.00 65.62 175 VAL A CA 1
ATOM 1363 C C . VAL A 1 175 ? -5.941 11.954 -5.132 1.00 65.62 175 VAL A C 1
ATOM 1365 O O . VAL A 1 175 ? -5.474 12.876 -4.469 1.00 65.62 175 VAL A O 1
ATOM 1368 N N . ILE A 1 176 ? -5.595 11.746 -6.400 1.00 63.81 176 ILE A N 1
ATOM 1369 C CA . ILE A 1 176 ? -4.636 12.581 -7.125 1.00 63.81 176 ILE A CA 1
ATOM 1370 C C . ILE A 1 176 ? -5.405 13.533 -8.046 1.00 63.81 176 ILE A C 1
ATOM 1372 O O . ILE A 1 176 ? -6.077 13.123 -8.988 1.00 63.81 176 ILE A O 1
ATOM 1376 N N . ARG A 1 177 ? -5.287 14.827 -7.780 1.00 60.97 177 ARG A N 1
ATOM 1377 C CA . ARG A 1 177 ? -5.737 15.948 -8.595 1.00 60.97 177 ARG A CA 1
ATOM 1378 C C . ARG A 1 177 ? -4.773 16.120 -9.763 1.00 60.97 177 ARG A C 1
ATOM 1380 O O . ARG A 1 177 ? -3.603 16.429 -9.574 1.00 60.97 177 ARG A O 1
ATOM 1387 N N . SER A 1 178 ? -5.257 15.945 -10.985 1.00 52.81 178 SER A N 1
ATOM 1388 C CA . SER A 1 178 ? -4.514 16.327 -12.186 1.00 52.81 178 SER A CA 1
ATOM 1389 C C . SER A 1 178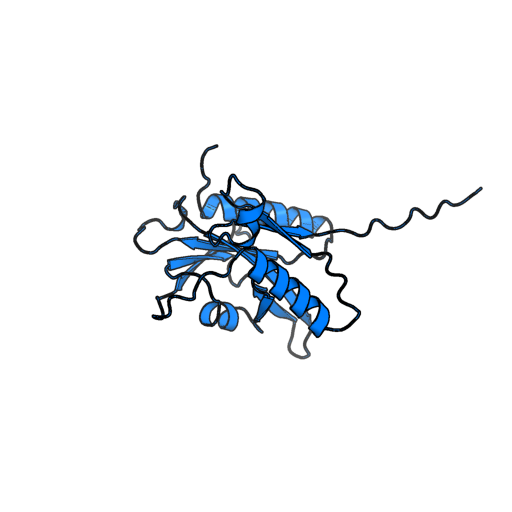 ? -4.860 17.763 -12.571 1.00 52.81 178 SER A C 1
ATOM 1391 O O . SER A 1 178 ? -6.041 18.091 -12.711 1.00 52.81 178 SER A O 1
ATOM 1393 N N . SER A 1 179 ? -3.861 18.606 -12.825 1.00 54.91 179 SER A N 1
ATOM 1394 C CA . SER A 1 179 ? -4.096 19.845 -13.561 1.00 54.91 179 SER A CA 1
ATOM 1395 C C . SER A 1 179 ? -4.378 19.495 -15.023 1.00 54.91 179 SER A C 1
ATOM 1397 O O . SER A 1 179 ? -3.543 18.924 -15.722 1.00 54.91 179 SER A O 1
ATOM 1399 N N . VAL A 1 180 ? -5.583 19.803 -15.502 1.00 53.78 180 VAL A N 1
ATOM 1400 C CA . VAL A 1 180 ? -5.872 19.714 -16.936 1.00 53.78 180 VAL A CA 1
ATOM 1401 C C . VAL A 1 180 ? -5.134 20.879 -17.604 1.00 53.78 180 VAL A C 1
ATOM 1403 O O . VAL A 1 180 ? -5.338 22.022 -17.178 1.00 53.78 180 VAL A O 1
ATOM 1406 N N . PRO A 1 181 ? -4.278 20.654 -18.620 1.00 49.22 181 PRO A N 1
ATOM 1407 C CA . PRO A 1 181 ? -3.685 21.764 -19.346 1.00 49.22 181 PRO A CA 1
ATOM 1408 C C . PRO A 1 181 ? -4.818 22.614 -19.925 1.00 49.22 181 PRO A C 1
ATOM 1410 O O . PRO A 1 181 ? -5.735 22.085 -20.559 1.00 49.22 181 PRO A O 1
ATOM 1413 N N . LYS A 1 182 ? -4.781 23.934 -19.689 1.00 44.97 182 LYS A N 1
ATOM 1414 C CA . LYS A 1 182 ? -5.682 24.874 -20.368 1.00 44.97 182 LYS A CA 1
ATOM 1415 C C . LYS A 1 182 ? -5.587 24.573 -21.863 1.00 44.97 182 LYS A C 1
ATOM 1417 O O . LYS A 1 182 ? -4.506 24.707 -22.432 1.00 44.97 182 LYS A O 1
ATOM 1422 N N . ARG A 1 183 ? -6.696 24.163 -22.493 1.00 44.69 183 ARG A N 1
ATOM 1423 C CA . ARG A 1 183 ? -6.780 24.112 -23.957 1.00 44.69 183 ARG A CA 1
ATOM 1424 C C . ARG A 1 183 ? -6.391 25.496 -24.463 1.00 44.69 183 ARG A C 1
ATOM 1426 O O . ARG A 1 183 ? -7.116 26.463 -24.239 1.00 44.69 183 ARG A O 1
ATOM 1433 N N . MET A 1 184 ? -5.225 25.589 -25.089 1.00 44.44 184 MET A N 1
ATOM 1434 C CA . MET A 1 184 ? -4.832 26.773 -25.829 1.00 44.44 184 MET A CA 1
ATOM 1435 C C . MET A 1 184 ? -5.731 26.777 -27.062 1.00 44.44 184 MET A C 1
ATOM 1437 O O . MET A 1 184 ? -5.532 25.997 -27.990 1.00 44.44 184 MET A O 1
ATOM 1441 N N . TYR A 1 185 ? -6.814 27.552 -27.007 1.00 46.22 185 TYR A N 1
ATOM 1442 C CA . TYR A 1 185 ? -7.625 27.804 -28.186 1.00 46.22 185 TYR A CA 1
ATOM 1443 C C . TYR A 1 185 ? -6.728 28.539 -29.180 1.00 46.22 185 TYR A C 1
ATOM 1445 O O . TYR A 1 185 ? -6.353 29.686 -28.945 1.00 46.22 185 TYR A O 1
ATOM 1453 N N . ILE A 1 186 ? -6.345 27.860 -30.261 1.00 48.78 186 ILE A N 1
ATOM 1454 C CA . ILE A 1 186 ? -5.846 28.539 -31.452 1.00 48.78 186 ILE A CA 1
ATOM 1455 C C . ILE A 1 186 ? -7.083 29.200 -32.052 1.00 48.78 186 ILE A C 1
ATOM 1457 O O . ILE A 1 186 ? -7.975 28.519 -32.557 1.00 48.78 186 ILE A O 1
ATOM 1461 N N . ILE A 1 187 ? -7.186 30.513 -31.867 1.00 46.91 187 ILE A N 1
ATOM 1462 C CA . ILE A 1 187 ? -8.208 31.325 -32.518 1.00 46.91 187 ILE A CA 1
ATOM 1463 C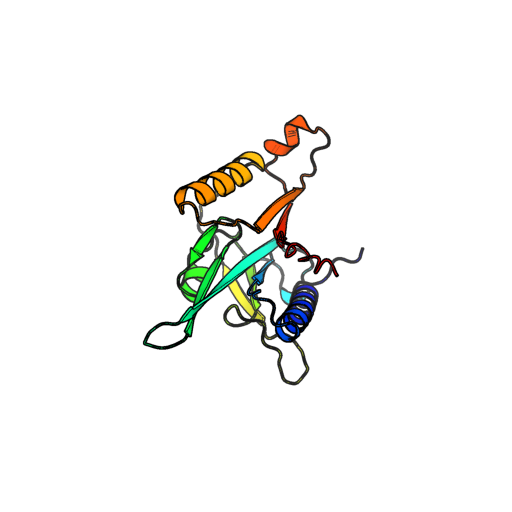 C . ILE A 1 187 ? -7.766 31.443 -33.989 1.00 46.91 187 ILE A C 1
ATOM 1465 O O . ILE A 1 187 ? -6.605 31.801 -34.204 1.00 46.91 187 ILE A O 1
ATOM 1469 N N . PRO A 1 188 ? -8.614 31.054 -34.960 1.00 60.09 188 PRO A N 1
ATOM 1470 C CA . PRO A 1 188 ? -8.280 31.080 -36.384 1.00 60.09 188 PRO A CA 1
ATOM 1471 C C . PRO A 1 188 ? -8.044 32.495 -36.920 1.00 60.09 188 PRO A C 1
ATOM 1473 O O . PRO A 1 188 ? -8.621 33.453 -36.354 1.00 60.09 188 PRO A O 1
#

Radius of gyration: 18.57 Å; chains: 1; bounding box: 50×51×59 Å

Secondary structure (DSSP, 8-state):
-PPPPHHHHHHHHHHHHHHHHHTT----EEEEEEEPTT-S-STT-S-EEEEEEEEEEEEETTEEEEEEE-TT--EESSHHHHHHH--PPSEEEEEEGGGS--B-TTS-B-EEEEEE---S--PPPPPHHHHHHHHHHHHHHT-TT----EEEEEEE--SSGGGTTT-S-EEEEEEEPPPPPP------

Organism: Ceratitis capitata (NCBI:txid7213)

pLDDT: mean 71.84, std 14.46, range [34.34, 93.5]

Sequence (188 aa):
MASKTAADLQQEFANKNALCALLQQPLSTILVLVVRSGNSDVLNSKNYTCHHVITKVKQNSDGATRAFTDEFGNVFADWESFKEDNKFDYGVIVSPLNGVYTLNNDGVVKLEQWEKRADKIAIESKTAGEFQQDFGNETISLGSNCNSNLIYVLVTNSKELEEAENSREFTSHPVIRSSVPKRMYIIP